Protein AF-0000000077142012 (afdb_homodimer)

Solvent-accessible surface area (backbone atoms only — not comparable to full-atom values): 14116 Å² total; per-residue (Å²): 98,33,37,30,35,27,25,33,54,51,41,54,65,30,45,83,42,42,56,54,61,33,73,70,56,29,49,37,31,45,69,68,38,39,45,74,40,50,42,52,43,55,20,19,43,42,36,53,43,74,59,57,29,38,51,89,95,38,28,30,30,83,85,67,48,76,48,39,68,33,44,51,45,2,24,51,48,47,45,51,52,34,56,45,56,66,43,51,39,31,41,21,50,65,44,31,52,43,39,2,57,66,32,19,49,62,44,73,86,78,80,48,72,38,80,37,57,7,55,26,37,48,54,35,47,76,69,69,23,46,75,40,24,58,67,54,48,52,60,57,67,76,96,98,33,37,29,34,27,24,33,53,50,41,51,65,30,45,83,42,42,55,53,62,34,73,71,56,28,48,36,30,46,70,68,40,39,44,73,43,49,42,52,43,53,20,18,42,42,37,52,42,75,59,57,28,40,50,89,95,38,28,30,29,82,86,65,49,75,49,39,68,32,44,52,44,2,24,53,50,47,47,52,51,34,56,43,56,66,42,50,39,31,41,20,50,66,43,31,53,43,41,1,58,65,32,19,49,63,43,72,86,78,80,47,72,36,82,35,57,8,55,26,37,48,54,35,45,75,68,70,23,48,73,39,24,58,69,55,50,50,59,59,67,75,95

InterPro domains:
  IPR007553 2-thiouracil desulfurase [PF04463] (3-136)

Nearest PDB structures (foldseek):
  6z94-assembly2_B  TM=9.551E-01  e=9.323E-19  uncultured bacterium
  1kh1-assembly1_A  TM=3.528E-01  e=7.989E-01  Thermus thermophilus
  3enk-assembly1_B  TM=4.236E-01  e=3.642E+00  Burkholderia pseudomallei 1710b
  1vl2-assembly1_D  TM=3.687E-01  e=4.439E+00  Thermotoga maritima
  8wxk-assembly1_A  TM=3.400E-01  e=6.594E+00  Nostoc sp. PCC 7120 = FACHB-418

pLDDT: mean 97.7, std 4.91, range [55.75, 99.0]

Structure (mmCIF, N/CA/C/O backbone):
data_AF-0000000077142012-model_v1
#
loop_
_entity.id
_entity.type
_entity.pdbx_description
1 polymer 'Uncharacterized protein'
#
loop_
_atom_site.group_PDB
_atom_site.id
_atom_site.type_symbol
_atom_site.label_atom_id
_atom_site.label_alt_id
_atom_site.label_comp_id
_atom_site.label_asym_id
_atom_site.label_entity_id
_atom_site.label_seq_id
_atom_site.pdbx_PDB_ins_code
_atom_site.Cartn_x
_atom_site.Cartn_y
_atom_site.Cartn_z
_atom_site.occupancy
_atom_site.B_iso_or_equiv
_atom_site.auth_seq_id
_atom_site.auth_comp_id
_atom_site.auth_asym_id
_atom_site.auth_atom_id
_atom_site.pdbx_PDB_model_num
ATOM 1 N N . MET A 1 1 ? 17.266 6.422 4.668 1 95.62 1 MET A N 1
ATOM 2 C CA . MET A 1 1 ? 16.031 5.996 4.016 1 95.62 1 MET A CA 1
ATOM 3 C C . MET A 1 1 ? 14.805 6.566 4.734 1 95.62 1 MET A C 1
ATOM 5 O O . MET A 1 1 ? 14.758 6.59 5.965 1 95.62 1 MET A O 1
ATOM 9 N N . TYR A 1 2 ? 13.906 7.207 4.062 1 98.56 2 TYR A N 1
ATOM 10 C CA . TYR A 1 2 ? 12.711 7.801 4.641 1 98.56 2 TYR A CA 1
ATOM 11 C C . TYR A 1 2 ? 11.492 6.906 4.418 1 98.56 2 TYR A C 1
ATOM 13 O O . TYR A 1 2 ? 11.469 6.105 3.482 1 98.56 2 TYR A O 1
ATOM 21 N N . LEU A 1 3 ? 10.609 6.957 5.332 1 98.88 3 LEU A N 1
ATOM 22 C CA . LEU A 1 3 ? 9.234 6.555 5.07 1 98.88 3 LEU A CA 1
ATOM 23 C C . LEU A 1 3 ? 8.414 7.723 4.527 1 98.88 3 LEU A C 1
ATOM 25 O O . LEU A 1 3 ? 8.477 8.828 5.062 1 98.88 3 LEU A O 1
ATOM 29 N N . VAL A 1 4 ? 7.719 7.539 3.416 1 98.94 4 VAL A N 1
ATOM 30 C CA . VAL A 1 4 ? 7.012 8.688 2.869 1 98.94 4 VAL A CA 1
ATOM 31 C C . VAL A 1 4 ? 5.574 8.305 2.533 1 98.94 4 VAL A C 1
ATOM 33 O O . VAL A 1 4 ? 5.297 7.152 2.191 1 98.94 4 VAL A O 1
ATOM 36 N N . SER A 1 5 ? 4.574 9.258 2.682 1 98.94 5 SER A N 1
ATOM 37 C CA . SER A 1 5 ? 3.238 9.055 2.135 1 98.94 5 SER A CA 1
ATOM 38 C C . SER A 1 5 ? 3.289 8.766 0.637 1 98.94 5 SER A C 1
ATOM 40 O O . SER A 1 5 ? 3.809 9.578 -0.137 1 98.94 5 SER A O 1
ATOM 42 N N . ALA A 1 6 ? 2.707 7.668 0.271 1 98.94 6 ALA A N 1
ATOM 43 C CA . ALA A 1 6 ? 2.773 7.23 -1.121 1 98.94 6 ALA A CA 1
ATOM 44 C C . ALA A 1 6 ? 2.158 8.273 -2.053 1 98.94 6 ALA A C 1
ATOM 46 O O . ALA A 1 6 ? 2.621 8.453 -3.182 1 98.94 6 ALA A O 1
ATOM 47 N N . CYS A 1 7 ? 1.126 8.977 -1.58 1 98.94 7 CYS A N 1
ATOM 48 C CA . CYS A 1 7 ? 0.462 9.969 -2.424 1 98.94 7 CYS A CA 1
ATOM 49 C C . CYS A 1 7 ? 1.418 11.094 -2.803 1 98.94 7 CYS A C 1
ATOM 51 O O . CYS A 1 7 ? 1.28 11.695 -3.867 1 98.94 7 CYS A O 1
ATOM 53 N N . LEU A 1 8 ? 2.402 11.391 -1.956 1 98.94 8 LEU A N 1
ATOM 54 C CA . LEU A 1 8 ? 3.363 12.453 -2.219 1 98.94 8 LEU A CA 1
ATOM 55 C C . LEU A 1 8 ? 4.309 12.062 -3.35 1 98.94 8 LEU A C 1
ATOM 57 O O . LEU A 1 8 ? 4.98 12.922 -3.93 1 98.94 8 LEU A O 1
ATOM 61 N N . ALA A 1 9 ? 4.422 10.766 -3.617 1 98.88 9 ALA A N 1
ATOM 62 C CA . ALA A 1 9 ? 5.258 10.281 -4.715 1 98.88 9 ALA A CA 1
ATOM 63 C C . ALA A 1 9 ? 4.422 10.031 -5.969 1 98.88 9 ALA A C 1
ATOM 65 O O . ALA A 1 9 ? 4.91 9.445 -6.938 1 98.88 9 ALA A O 1
ATOM 66 N N . GLY A 1 10 ? 3.164 10.352 -5.914 1 98.88 10 GLY A N 1
ATOM 67 C CA . GLY A 1 10 ? 2.344 10.281 -7.109 1 98.88 10 GLY A CA 1
ATOM 68 C C . GLY A 1 10 ? 1.483 9.031 -7.172 1 98.88 10 GLY A C 1
ATOM 69 O O . GLY A 1 10 ? 0.814 8.781 -8.18 1 98.88 10 GLY A O 1
ATOM 70 N N . VAL A 1 11 ? 1.478 8.141 -6.207 1 98.94 11 VAL A N 1
ATOM 71 C CA . VAL A 1 11 ? 0.593 6.984 -6.172 1 98.94 11 VAL A CA 1
ATOM 72 C C . VAL A 1 11 ? -0.845 7.438 -5.934 1 98.94 11 VAL A C 1
ATOM 74 O O . VAL A 1 11 ? -1.103 8.273 -5.062 1 98.94 11 VAL A O 1
ATOM 77 N N . ASN A 1 12 ? -1.79 6.977 -6.699 1 98.94 12 ASN A N 1
ATOM 78 C CA . ASN A 1 12 ? -3.193 7.355 -6.582 1 98.94 12 ASN A CA 1
ATOM 79 C C . ASN A 1 12 ? -3.881 6.621 -5.438 1 98.94 12 ASN A C 1
ATOM 81 O O . ASN A 1 12 ? -4.738 5.766 -5.668 1 98.94 12 ASN A O 1
ATOM 85 N N . CYS A 1 13 ? -3.557 6.973 -4.227 1 98.94 13 CYS A N 1
ATOM 86 C CA . CYS A 1 13 ? -4.09 6.301 -3.043 1 98.94 13 CYS A CA 1
ATOM 87 C C . CYS A 1 13 ? -4.812 7.293 -2.137 1 98.94 13 CYS A C 1
ATOM 89 O O . CYS A 1 13 ? -5.312 6.918 -1.074 1 98.94 13 CYS A O 1
ATOM 91 N N . LYS A 1 14 ? -4.906 8.602 -2.549 1 98.75 14 LYS A N 1
ATOM 92 C CA . LYS A 1 14 ? -5.66 9.617 -1.816 1 98.75 14 LYS A CA 1
ATOM 93 C C . LYS A 1 14 ? -7.137 9.25 -1.726 1 98.75 14 LYS A C 1
ATOM 95 O O . LYS A 1 14 ? -7.645 8.484 -2.549 1 98.75 14 LYS A O 1
ATOM 100 N N . TYR A 1 15 ? -7.781 9.742 -0.748 1 98.88 15 TYR A N 1
ATOM 101 C CA . TYR A 1 15 ? -9.172 9.352 -0.515 1 98.88 15 TYR A CA 1
ATOM 102 C C . TYR A 1 15 ? -10.023 9.609 -1.75 1 98.88 15 TYR A C 1
ATOM 104 O O . TYR A 1 15 ? -10.992 8.891 -2.008 1 98.88 15 TYR A O 1
ATOM 112 N N . ASP A 1 16 ? -9.703 10.609 -2.551 1 98.75 16 ASP A N 1
ATOM 113 C CA . ASP A 1 16 ? -10.523 10.953 -3.709 1 98.75 16 ASP A CA 1
ATOM 114 C C . ASP A 1 16 ? -10.039 10.227 -4.961 1 98.75 16 ASP A C 1
ATOM 116 O O . ASP A 1 16 ? -10.516 10.5 -6.066 1 98.75 16 ASP A O 1
ATOM 120 N N . GLY A 1 17 ? -9.117 9.359 -4.828 1 98.81 17 GLY A N 1
ATOM 121 C CA . GLY A 1 17 ? -8.641 8.547 -5.941 1 98.81 17 GLY A CA 1
ATOM 122 C C . GLY A 1 17 ? -7.469 9.172 -6.676 1 98.81 17 GLY A C 1
ATOM 123 O O . GLY A 1 17 ? -6.863 8.531 -7.539 1 98.81 17 GLY A O 1
ATOM 124 N N . GLY A 1 18 ? -7.16 10.43 -6.32 1 98.75 18 GLY A N 1
ATOM 125 C CA . GLY A 1 18 ? -5.996 11.094 -6.879 1 98.75 18 GLY A CA 1
ATOM 126 C C . GLY A 1 18 ? -4.758 10.953 -6.016 1 98.75 18 GLY A C 1
ATOM 127 O O . GLY A 1 18 ? -4.555 9.922 -5.371 1 98.75 18 GLY A O 1
ATOM 128 N N . ASN A 1 19 ? -3.793 11.93 -6.164 1 98.88 19 ASN A N 1
ATOM 129 C CA . ASN A 1 19 ? -2.561 11.953 -5.387 1 98.88 19 ASN A CA 1
ATOM 130 C C . ASN A 1 19 ? -2.107 13.375 -5.094 1 98.88 19 ASN A C 1
ATOM 132 O O . ASN A 1 19 ? -2.83 14.336 -5.379 1 98.88 19 ASN A O 1
ATOM 136 N N . ASN A 1 20 ? -1.004 13.539 -4.359 1 98.75 20 ASN A N 1
ATOM 137 C CA . ASN A 1 20 ? -0.405 14.82 -3.994 1 98.75 20 ASN A CA 1
ATOM 138 C C . ASN A 1 20 ? 1.055 14.898 -4.43 1 98.75 20 ASN A C 1
ATOM 140 O O . ASN A 1 20 ? 1.912 15.344 -3.666 1 98.75 20 ASN A O 1
ATOM 144 N N . GLU A 1 21 ? 1.288 14.539 -5.609 1 98.69 21 GLU A N 1
ATOM 145 C CA . GLU A 1 21 ? 2.66 14.383 -6.086 1 98.69 21 GLU A CA 1
ATOM 146 C C . GLU A 1 21 ? 3.492 15.625 -5.781 1 98.69 21 GLU A C 1
ATOM 148 O O . GLU A 1 21 ? 3.064 16.75 -6.059 1 98.69 21 GLU A O 1
ATOM 153 N N . ASN A 1 22 ? 4.516 15.406 -5.117 1 98.06 22 ASN A N 1
ATOM 154 C CA . ASN A 1 22 ? 5.598 16.344 -4.824 1 98.06 22 ASN A CA 1
ATOM 155 C C . ASN A 1 22 ? 6.898 15.922 -5.5 1 98.06 22 ASN A C 1
ATOM 157 O O . ASN A 1 22 ? 7.438 14.852 -5.215 1 98.06 22 ASN A O 1
ATOM 161 N N . LYS A 1 23 ? 7.473 16.766 -6.375 1 96.94 23 LYS A N 1
ATOM 162 C CA . LYS A 1 23 ? 8.594 16.406 -7.234 1 96.94 23 LYS A CA 1
ATOM 163 C C . LYS A 1 23 ? 9.812 16 -6.402 1 96.94 23 LYS A C 1
ATOM 165 O O . LYS A 1 23 ? 10.523 15.055 -6.75 1 96.94 23 LYS A O 1
ATOM 170 N N . GLU A 1 24 ? 10.102 16.719 -5.387 1 97.25 24 GLU A N 1
ATOM 171 C CA . GLU A 1 24 ? 11.266 16.438 -4.555 1 97.25 24 GLU A CA 1
ATOM 172 C C . GLU A 1 24 ? 11.125 15.102 -3.836 1 97.25 24 GLU A C 1
ATOM 174 O O . GLU A 1 24 ? 12.094 14.344 -3.73 1 97.25 24 GLU A O 1
ATOM 179 N N . ILE A 1 25 ? 9.977 14.82 -3.346 1 98.19 25 ILE A N 1
ATOM 180 C CA . ILE A 1 25 ? 9.742 13.57 -2.633 1 98.19 25 ILE A CA 1
ATOM 181 C C . ILE A 1 25 ? 9.773 12.398 -3.617 1 98.19 25 ILE A C 1
ATOM 183 O O . ILE A 1 25 ? 10.344 11.344 -3.32 1 98.19 25 ILE A O 1
ATOM 187 N N . LYS A 1 26 ? 9.109 12.594 -4.773 1 98.38 26 LYS A N 1
ATOM 188 C CA . LYS A 1 26 ? 9.18 11.57 -5.809 1 98.38 26 LYS A CA 1
ATOM 189 C C . LYS A 1 26 ? 10.625 11.25 -6.176 1 98.38 26 LYS A C 1
ATOM 191 O O . LYS A 1 26 ? 10.977 10.086 -6.359 1 98.38 26 LYS A O 1
ATOM 196 N N . LYS A 1 27 ? 11.477 12.266 -6.289 1 97.81 27 LYS A N 1
ATOM 197 C CA . LYS A 1 27 ? 12.883 12.078 -6.613 1 97.81 27 LYS A CA 1
ATOM 198 C C . LYS A 1 27 ? 13.578 11.227 -5.555 1 97.81 27 LYS A C 1
ATOM 200 O O . LYS A 1 27 ? 14.422 10.391 -5.883 1 97.81 27 LYS A O 1
ATOM 205 N N . LEU A 1 28 ? 13.273 11.43 -4.242 1 97.94 28 LEU A N 1
ATOM 206 C CA . LEU A 1 28 ? 13.82 10.609 -3.168 1 97.94 28 LEU A CA 1
ATOM 207 C C . LEU A 1 28 ? 13.508 9.133 -3.402 1 97.94 28 LEU A C 1
ATOM 209 O O . LEU A 1 28 ? 14.367 8.273 -3.201 1 97.94 28 LEU A O 1
ATOM 213 N N . VAL A 1 29 ? 12.281 8.836 -3.834 1 98.44 29 VAL A N 1
ATOM 214 C CA . VAL A 1 29 ? 11.844 7.473 -4.105 1 98.44 29 VAL A CA 1
ATOM 215 C C . VAL A 1 29 ? 12.625 6.906 -5.285 1 98.44 29 VAL A C 1
ATOM 217 O O . VAL A 1 29 ? 13.156 5.797 -5.211 1 98.44 29 VAL A O 1
ATOM 220 N N . GLU A 1 30 ? 12.75 7.684 -6.309 1 98.31 30 GLU A N 1
ATOM 221 C CA . GLU A 1 30 ? 13.438 7.258 -7.527 1 98.31 30 GLU A CA 1
ATOM 222 C C . GLU A 1 30 ? 14.914 6.973 -7.262 1 98.31 30 GLU A C 1
ATOM 224 O O . GLU A 1 30 ? 15.523 6.16 -7.953 1 98.31 30 GLU A O 1
ATOM 229 N N . GLU A 1 31 ? 15.414 7.613 -6.281 1 98.06 31 GLU A N 1
ATOM 230 C CA . GLU A 1 31 ? 16.812 7.441 -5.91 1 98.06 31 GLU A CA 1
ATOM 231 C C . GLU A 1 31 ? 16.984 6.309 -4.902 1 98.06 31 GLU A C 1
ATOM 233 O O . GLU A 1 31 ? 18.094 6.043 -4.441 1 98.06 31 GLU A O 1
ATOM 238 N N . GLY A 1 32 ? 15.938 5.641 -4.574 1 97.31 32 GLY A N 1
ATOM 239 C CA . GLY A 1 32 ? 16.016 4.52 -3.648 1 97.31 32 GLY A CA 1
ATOM 240 C C . GLY A 1 32 ? 16.188 4.953 -2.205 1 97.31 32 GLY A C 1
ATOM 241 O O . GLY A 1 32 ? 16.656 4.176 -1.372 1 97.31 32 GLY A O 1
ATOM 242 N N . LYS A 1 33 ? 15.773 6.18 -1.897 1 97.94 33 LYS A N 1
ATOM 243 C CA . LYS A 1 33 ? 16.031 6.742 -0.576 1 97.94 33 LYS A CA 1
ATOM 244 C C . LYS A 1 33 ? 14.75 6.844 0.243 1 97.94 33 LYS A C 1
ATOM 246 O O . LYS A 1 33 ? 14.75 7.426 1.331 1 97.94 33 LYS A O 1
ATOM 251 N N . ALA A 1 34 ? 13.648 6.312 -0.217 1 98.62 34 ALA A N 1
ATOM 252 C CA . ALA A 1 34 ? 12.383 6.387 0.516 1 98.62 34 ALA A CA 1
ATOM 253 C C . ALA A 1 34 ? 11.523 5.156 0.249 1 98.62 34 ALA A C 1
ATOM 255 O O . ALA A 1 34 ? 11.562 4.586 -0.844 1 98.62 34 ALA A O 1
ATOM 256 N N . ILE A 1 35 ? 10.766 4.762 1.231 1 98.88 35 ILE A N 1
ATOM 257 C CA . ILE A 1 35 ? 9.797 3.674 1.18 1 98.88 35 ILE A CA 1
ATOM 258 C C . ILE A 1 35 ? 8.383 4.242 1.223 1 98.88 35 ILE A C 1
ATOM 260 O O . ILE A 1 35 ? 8.078 5.109 2.043 1 98.88 35 ILE A O 1
ATOM 264 N N . LEU A 1 36 ? 7.539 3.711 0.319 1 98.94 36 LEU A N 1
ATOM 265 C CA . LEU A 1 36 ? 6.18 4.211 0.159 1 98.94 36 LEU A CA 1
ATOM 266 C C . LEU A 1 36 ? 5.227 3.516 1.125 1 98.94 36 LEU A C 1
ATOM 268 O O . LEU A 1 36 ? 5.297 2.297 1.305 1 98.94 36 LEU A O 1
ATOM 272 N N . VAL A 1 37 ? 4.328 4.309 1.74 1 99 37 VAL A N 1
ATOM 273 C CA . VAL A 1 37 ? 3.225 3.729 2.498 1 99 37 VAL A CA 1
ATOM 274 C C . VAL A 1 37 ? 1.975 4.59 2.332 1 99 37 VAL A C 1
ATOM 276 O O . VAL A 1 37 ? 2.07 5.809 2.164 1 99 37 VAL A O 1
ATOM 279 N N . CYS A 1 38 ? 0.863 4.004 2.322 1 98.94 38 CYS A N 1
ATOM 280 C CA . CYS A 1 38 ? -0.438 4.621 2.557 1 98.94 38 CYS A CA 1
ATOM 281 C C . CYS A 1 38 ? -1.149 3.963 3.734 1 98.94 38 CYS A C 1
ATOM 283 O O . CYS A 1 38 ? -1.749 2.896 3.584 1 98.94 38 CYS A O 1
ATOM 285 N N . PRO A 1 39 ? -1.098 4.59 4.922 1 99 39 PRO A N 1
ATOM 286 C CA . PRO A 1 39 ? -1.672 3.973 6.121 1 99 39 PRO A CA 1
ATOM 287 C C . PRO A 1 39 ? -3.141 3.598 5.945 1 99 39 PRO A C 1
ATOM 289 O O . PRO A 1 39 ? -3.584 2.564 6.453 1 99 39 PRO A O 1
ATOM 292 N N . GLU A 1 40 ? -3.93 4.402 5.211 1 98.94 40 GLU A N 1
ATOM 293 C CA . GLU A 1 40 ? -5.355 4.117 5.07 1 98.94 40 GLU A CA 1
ATOM 294 C C . GLU A 1 40 ? -5.586 2.859 4.238 1 98.94 40 GLU A C 1
ATOM 296 O O . GLU A 1 40 ? -6.469 2.059 4.547 1 98.94 40 GLU A O 1
ATOM 301 N N . GLN A 1 41 ? -4.789 2.711 3.139 1 98.94 41 GLN A N 1
ATOM 302 C CA . GLN A 1 41 ? -4.879 1.456 2.4 1 98.94 41 GLN A CA 1
ATOM 303 C C . GLN A 1 41 ? -4.375 0.287 3.242 1 98.94 41 GLN A C 1
ATOM 305 O O . GLN A 1 41 ? -4.996 -0.78 3.266 1 98.94 41 GLN A O 1
ATOM 310 N N . LEU A 1 42 ? -3.248 0.5 3.953 1 98.94 42 LEU A N 1
ATOM 311 C CA . LEU A 1 42 ? -2.688 -0.539 4.812 1 98.94 42 LEU A CA 1
ATOM 312 C C . LEU A 1 42 ? -3.682 -0.943 5.895 1 98.94 42 LEU A C 1
ATOM 314 O O . LEU A 1 42 ? -3.699 -2.098 6.328 1 98.94 42 LEU A O 1
ATOM 318 N N . GLY A 1 43 ? -4.508 -0.052 6.262 1 98.94 43 GLY A N 1
ATOM 319 C CA . GLY A 1 43 ? -5.539 -0.314 7.254 1 98.94 43 GLY A CA 1
ATOM 320 C C . GLY A 1 43 ? -6.754 -1.017 6.68 1 98.94 43 GLY A C 1
ATOM 321 O O . GLY A 1 43 ? -7.645 -1.438 7.422 1 98.94 43 GLY A O 1
ATOM 322 N N . GLY A 1 44 ? -6.812 -1.045 5.395 1 98.94 44 GLY A N 1
ATOM 323 C CA . GLY A 1 44 ? -7.863 -1.823 4.762 1 98.94 44 GLY A CA 1
ATOM 324 C C . GLY A 1 44 ? -8.961 -0.965 4.16 1 98.94 44 GLY A C 1
ATOM 325 O O . GLY A 1 44 ? -9.984 -1.482 3.719 1 98.94 44 GLY A O 1
ATOM 326 N N . LEU A 1 45 ? -8.836 0.351 4.152 1 98.94 45 LEU A N 1
ATOM 327 C CA . LEU A 1 45 ? -9.852 1.219 3.564 1 98.94 45 LEU A CA 1
ATOM 328 C C . LEU A 1 45 ? -9.734 1.235 2.043 1 98.94 45 LEU A C 1
ATOM 330 O O . LEU A 1 45 ? -8.633 1.124 1.498 1 98.94 45 LEU A O 1
ATOM 334 N N . PRO A 1 46 ? -10.836 1.447 1.363 1 98.88 46 PRO A N 1
ATOM 335 C CA . PRO A 1 46 ? -10.805 1.476 -0.1 1 98.88 46 PRO A CA 1
ATOM 336 C C . PRO A 1 46 ? -10.336 2.818 -0.655 1 98.88 46 PRO A C 1
ATOM 338 O O . PRO A 1 46 ? -10.203 3.789 0.096 1 98.88 46 PRO A O 1
ATOM 341 N N . THR A 1 47 ? -9.977 2.826 -1.899 1 98.94 47 THR A N 1
ATOM 342 C CA . THR A 1 47 ? -9.719 4.027 -2.688 1 98.94 47 THR A CA 1
ATOM 343 C C . THR A 1 47 ? -10.555 4.031 -3.961 1 98.94 47 THR A C 1
ATOM 345 O O . THR A 1 47 ? -10.453 3.119 -4.785 1 98.94 47 THR A O 1
ATOM 348 N N . PRO A 1 48 ? -11.414 5.043 -4.266 1 98.88 48 PRO A N 1
ATOM 349 C CA . PRO A 1 48 ? -11.648 6.18 -3.367 1 98.88 48 PRO A CA 1
ATOM 350 C C . PRO A 1 48 ? -12.43 5.793 -2.117 1 98.88 48 PRO A C 1
ATOM 352 O O . PRO A 1 48 ? -12.875 4.648 -1.989 1 98.88 48 PRO A O 1
ATOM 355 N N . ARG A 1 49 ? -12.469 6.625 -1.203 1 98.94 49 ARG A N 1
ATOM 356 C CA . ARG A 1 49 ? -13.242 6.516 0.031 1 98.94 49 ARG A CA 1
ATOM 357 C C . ARG A 1 49 ? -13.727 7.887 0.497 1 98.94 49 ARG A C 1
ATOM 359 O O . ARG A 1 49 ? -13.234 8.914 0.022 1 98.94 49 ARG A O 1
ATOM 366 N N . LEU A 1 50 ? -14.625 7.887 1.457 1 98.81 50 LEU A N 1
ATOM 367 C CA . LEU A 1 50 ? -15.102 9.133 2.053 1 98.81 50 LEU A CA 1
ATOM 368 C C . LEU A 1 50 ? -14.008 9.789 2.881 1 98.81 50 LEU A C 1
ATOM 370 O O . LEU A 1 50 ? -13.227 9.102 3.551 1 98.81 50 LEU A O 1
ATOM 374 N N . PRO A 1 51 ? -13.953 11.102 2.826 1 98.88 51 PRO A N 1
ATOM 375 C CA . PRO A 1 51 ? -12.992 11.781 3.699 1 98.88 51 PRO A CA 1
ATOM 376 C C . PRO A 1 51 ? -13.281 11.555 5.184 1 98.88 51 PRO A C 1
ATOM 378 O O . PRO A 1 51 ? -14.438 11.445 5.582 1 98.88 51 PRO A O 1
ATOM 381 N N . SER A 1 52 ? -12.289 11.492 6.004 1 98.94 52 SER A N 1
ATOM 382 C CA . SER A 1 52 ? -12.398 11.258 7.438 1 98.94 52 SER A CA 1
ATOM 383 C C . SER A 1 52 ? -11.656 12.32 8.234 1 98.94 52 SER A C 1
ATOM 385 O O . SER A 1 52 ? -10.68 12.898 7.75 1 98.94 52 SER A O 1
ATOM 387 N N . GLU A 1 53 ? -12.102 12.594 9.398 1 98.94 53 GLU A N 1
ATOM 388 C CA . GLU A 1 53 ? -11.43 13.492 10.336 1 98.94 53 GLU A CA 1
ATOM 389 C C . GLU A 1 53 ? -11.414 12.898 11.742 1 98.94 53 GLU A C 1
ATOM 391 O O . GLU A 1 53 ? -12.266 12.07 12.086 1 98.94 53 GLU A O 1
ATOM 396 N N . ILE A 1 54 ? -10.453 13.281 12.531 1 98.88 54 ILE A N 1
ATOM 397 C CA . ILE A 1 54 ? -10.297 12.836 13.906 1 98.88 54 ILE A CA 1
ATOM 398 C C . ILE A 1 54 ? -11.195 13.664 14.82 1 98.88 54 ILE A C 1
ATOM 400 O O . ILE A 1 54 ? -11.258 14.891 14.711 1 98.88 54 ILE A O 1
ATOM 404 N N . LYS A 1 55 ? -11.93 13.055 15.672 1 97.19 55 LYS A N 1
ATOM 405 C CA . LYS A 1 55 ? -12.688 13.617 16.781 1 97.19 55 LYS A CA 1
ATOM 406 C C . LYS A 1 55 ? -12.281 12.984 18.109 1 97.19 55 LYS A C 1
ATOM 408 O O . LYS A 1 55 ? -12.742 11.891 18.438 1 97.19 55 LYS A O 1
ATOM 413 N N . GLY A 1 56 ? -11.516 13.719 18.859 1 92.81 56 GLY A N 1
ATOM 414 C CA . GLY A 1 56 ? -10.938 13.078 20.031 1 92.81 56 GLY A CA 1
ATOM 415 C C . GLY A 1 56 ? -9.984 11.953 19.688 1 92.81 56 GLY A C 1
ATOM 416 O O . GLY A 1 56 ? -9 12.164 18.969 1 92.81 56 GLY A O 1
ATOM 417 N N . ASP A 1 57 ? -10.336 10.727 20.141 1 93.38 57 ASP A N 1
ATOM 418 C CA . ASP A 1 57 ? -9.477 9.578 19.875 1 93.38 57 ASP A CA 1
ATOM 419 C C . ASP A 1 57 ? -10.078 8.68 18.797 1 93.38 57 ASP A C 1
ATOM 421 O O . ASP A 1 57 ? -9.57 7.586 18.547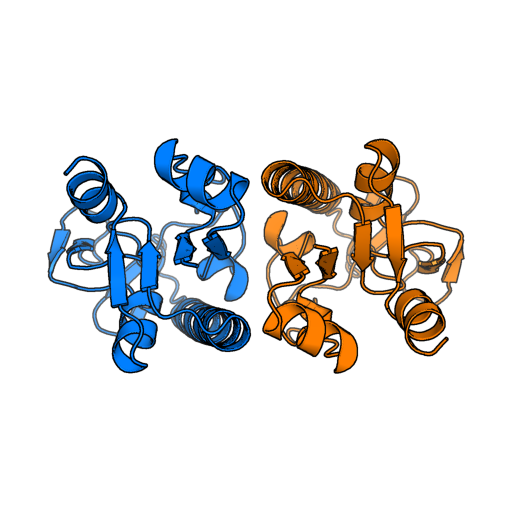 1 93.38 57 ASP A O 1
ATOM 425 N N . LYS A 1 58 ? -11.117 9.219 18.25 1 98.62 58 LYS A N 1
ATOM 426 C CA . LYS A 1 58 ? -11.828 8.438 17.234 1 98.62 58 LYS A CA 1
ATOM 427 C C . LYS A 1 58 ? -11.75 9.109 15.875 1 98.62 58 LYS A C 1
ATOM 429 O O . LYS A 1 58 ? -11.344 10.266 15.766 1 98.62 58 LYS A O 1
ATOM 434 N N . VAL A 1 59 ? -12.062 8.359 14.891 1 98.94 59 VAL A N 1
ATOM 435 C CA . VAL A 1 59 ? -12.086 8.852 13.523 1 98.94 59 VAL A CA 1
ATOM 436 C C . VAL A 1 59 ? -13.453 8.57 12.891 1 98.94 59 VAL A C 1
ATOM 438 O O . VAL A 1 59 ? -13.984 7.465 13.016 1 98.94 59 VAL A O 1
ATOM 441 N N . PHE A 1 60 ? -14 9.562 12.258 1 98.94 60 PHE A N 1
ATOM 442 C CA . PHE A 1 60 ? -15.281 9.438 11.578 1 98.94 60 PHE A CA 1
ATOM 443 C C . PHE A 1 60 ? -15.188 9.938 10.141 1 98.94 60 PHE A C 1
ATOM 445 O O . PHE A 1 60 ? -14.484 10.906 9.859 1 98.94 60 PHE A O 1
ATOM 452 N N . ASN A 1 61 ? -15.891 9.242 9.227 1 98.88 61 ASN A N 1
ATOM 453 C CA . ASN A 1 61 ? -16 9.805 7.883 1 98.88 61 ASN A CA 1
ATOM 454 C C . ASN A 1 61 ? -17.094 10.875 7.809 1 98.88 61 ASN A C 1
ATOM 456 O O . ASN A 1 61 ? -17.781 11.133 8.797 1 98.88 61 ASN A O 1
ATOM 460 N N . ILE A 1 62 ? -17.219 11.5 6.688 1 98.69 62 ILE A N 1
ATOM 461 C CA . ILE A 1 62 ? -18.062 12.68 6.547 1 98.69 62 ILE A CA 1
ATOM 462 C C . ILE A 1 62 ? -19.531 12.289 6.684 1 98.69 62 ILE A C 1
ATOM 464 O O . ILE A 1 62 ? -20.391 13.148 6.898 1 98.69 62 ILE A O 1
ATOM 468 N N . GLU A 1 63 ? -19.812 11.023 6.57 1 98.69 63 GLU A N 1
ATOM 469 C CA . GLU A 1 63 ? -21.188 10.555 6.711 1 98.69 63 GLU A CA 1
ATOM 470 C C . GLU A 1 63 ? -21.469 10.086 8.141 1 98.69 63 GLU A C 1
ATOM 472 O O . GLU A 1 63 ? -22.516 9.508 8.414 1 98.69 63 GLU A O 1
ATOM 477 N N . GLY A 1 64 ? -20.5 10.172 8.961 1 98.38 64 GLY A N 1
ATOM 478 C CA . GLY A 1 64 ? -20.734 9.891 10.367 1 98.38 64 GLY A CA 1
ATOM 479 C C . GLY A 1 64 ? -20.375 8.469 10.758 1 98.38 64 GLY A C 1
ATOM 480 O O . GLY A 1 64 ? -20.609 8.055 11.898 1 98.38 64 GLY A O 1
ATOM 481 N N . GLU A 1 65 ? -19.859 7.664 9.859 1 98.5 65 GLU A N 1
ATOM 482 C CA . GLU A 1 65 ? -19.438 6.305 10.164 1 98.5 65 GLU A CA 1
ATOM 483 C C . GLU A 1 65 ? -18.094 6.301 10.891 1 98.5 65 GLU A C 1
ATOM 485 O O . GLU A 1 65 ? -17.156 6.984 10.484 1 98.5 65 GLU A O 1
ATOM 490 N N . GLU A 1 66 ? -18.047 5.586 12 1 98.81 66 GLU A N 1
ATOM 491 C CA . GLU A 1 66 ? -16.781 5.441 12.711 1 98.81 66 GLU A CA 1
ATOM 492 C C . GLU A 1 66 ? -15.844 4.504 11.969 1 98.81 66 GLU A C 1
ATOM 494 O O . GLU A 1 66 ? -16.203 3.369 11.648 1 98.81 66 GLU A O 1
ATOM 499 N N . VAL A 1 67 ? -14.633 4.984 11.711 1 98.88 67 VAL A N 1
ATOM 500 C CA . VAL A 1 67 ? -13.664 4.199 10.953 1 98.88 67 VAL A CA 1
ATOM 501 C C . VAL A 1 67 ? -12.352 4.117 11.727 1 98.88 67 VAL A C 1
ATOM 503 O O . VAL A 1 67 ? -11.289 3.904 11.141 1 98.88 67 VAL A O 1
ATOM 506 N N . THR A 1 68 ? -12.375 4.242 13.031 1 98.94 68 THR A N 1
ATOM 507 C CA . THR A 1 68 ? -11.219 4.32 13.922 1 98.94 68 THR A CA 1
ATOM 508 C C . THR A 1 68 ? -10.328 3.094 13.766 1 98.94 68 THR A C 1
ATOM 510 O O . THR A 1 68 ? -9.102 3.219 13.688 1 98.94 68 THR A O 1
ATOM 513 N N . GLU A 1 69 ? -10.938 1.957 13.734 1 98.81 69 GLU A N 1
ATOM 514 C CA . GLU A 1 69 ? -10.172 0.713 13.734 1 98.81 69 GLU A CA 1
ATOM 515 C C . GLU A 1 69 ? -9.258 0.629 12.508 1 98.81 69 GLU A C 1
ATOM 517 O O . GLU A 1 69 ? -8.133 0.136 12.602 1 98.81 69 GLU A O 1
ATOM 522 N N . TYR A 1 70 ? -9.695 1.11 11.383 1 98.88 70 TYR A N 1
ATOM 523 C CA . TYR A 1 70 ? -8.906 1.064 10.156 1 98.88 70 TYR A CA 1
ATOM 524 C C . TYR A 1 70 ? -7.672 1.949 10.266 1 98.88 70 TYR A C 1
ATOM 526 O O . TYR A 1 70 ? -6.602 1.593 9.773 1 98.88 70 TYR A O 1
ATOM 534 N N . PHE A 1 71 ? -7.789 3.092 10.938 1 98.94 71 PHE A N 1
ATOM 535 C CA . PHE A 1 71 ? -6.684 4.031 11.086 1 98.94 71 PHE A CA 1
ATOM 536 C C . PHE A 1 71 ? -5.617 3.471 12.016 1 98.94 71 PHE A C 1
ATOM 538 O O . PHE A 1 71 ? -4.422 3.609 11.758 1 98.94 71 PHE A O 1
ATOM 545 N N . TYR A 1 72 ? -6.062 2.824 13.031 1 98.88 72 TYR A N 1
ATOM 546 C CA . TYR A 1 72 ? -5.09 2.215 13.93 1 98.88 72 TYR A CA 1
ATOM 547 C C . TYR A 1 72 ? -4.434 1.004 13.281 1 98.88 72 TYR A C 1
ATOM 549 O O . TYR A 1 72 ? -3.215 0.824 13.375 1 98.88 72 TYR A O 1
ATOM 557 N N . ARG A 1 73 ? -5.207 0.16 12.625 1 98.94 73 ARG A N 1
ATOM 558 C CA . ARG A 1 73 ? -4.625 -0.961 11.898 1 98.94 73 ARG A CA 1
ATOM 559 C C . ARG A 1 73 ? -3.58 -0.48 10.898 1 98.94 73 ARG A C 1
ATOM 561 O O . ARG A 1 73 ? -2.492 -1.055 10.805 1 98.94 73 ARG A O 1
ATOM 568 N N . GLY A 1 74 ? -3.973 0.557 10.156 1 98.94 74 GLY A N 1
ATOM 569 C CA . GLY A 1 74 ? -3.049 1.147 9.195 1 98.94 74 GLY A CA 1
ATOM 570 C C . GLY A 1 74 ? -1.779 1.672 9.844 1 98.94 74 GLY A C 1
ATOM 571 O O . GLY A 1 74 ? -0.687 1.514 9.297 1 98.94 74 GLY A O 1
ATOM 572 N N . ALA A 1 75 ? -1.915 2.297 10.992 1 98.94 75 ALA A N 1
ATOM 573 C CA . ALA A 1 75 ? -0.778 2.842 11.727 1 98.94 75 ALA A CA 1
ATOM 574 C C . ALA A 1 75 ? 0.179 1.734 12.156 1 98.94 75 ALA A C 1
ATOM 576 O O . ALA A 1 75 ? 1.396 1.863 12 1 98.94 75 ALA A O 1
ATOM 577 N N . TYR A 1 76 ? -0.333 0.642 12.625 1 98.94 76 TYR A N 1
ATOM 578 C CA . TYR A 1 76 ? 0.511 -0.44 13.117 1 98.94 76 TYR A CA 1
ATOM 579 C C . TYR A 1 76 ? 1.17 -1.187 11.969 1 98.94 76 TYR A C 1
ATOM 581 O O . TYR A 1 76 ? 2.309 -1.646 12.086 1 98.94 76 TYR A O 1
ATOM 589 N N . GLU A 1 77 ? 0.46 -1.342 10.859 1 98.94 77 GLU A N 1
ATOM 590 C CA . GLU A 1 77 ? 1.11 -1.911 9.688 1 98.94 77 GLU A CA 1
ATOM 591 C C . GLU A 1 77 ? 2.229 -1.005 9.18 1 98.94 77 GLU A C 1
ATOM 593 O O . GLU A 1 77 ? 3.27 -1.486 8.727 1 98.94 77 GLU A O 1
ATOM 598 N N . THR A 1 78 ? 1.951 0.32 9.188 1 99 78 THR A N 1
ATOM 599 C CA . THR A 1 78 ? 2.98 1.281 8.805 1 99 78 THR A CA 1
ATOM 600 C C . THR A 1 78 ? 4.195 1.163 9.719 1 99 78 THR A C 1
ATOM 602 O O . THR A 1 78 ? 5.336 1.159 9.25 1 99 78 THR A O 1
ATOM 605 N N . LEU A 1 79 ? 3.971 1.076 11.016 1 98.94 79 LEU A N 1
ATOM 606 C CA . LEU A 1 79 ? 5.051 0.896 11.977 1 98.94 79 LEU A CA 1
ATOM 607 C C . LEU A 1 79 ? 5.828 -0.382 11.688 1 98.94 79 LEU A C 1
ATOM 609 O O . LEU A 1 79 ? 7.062 -0.384 11.719 1 98.94 79 LEU A O 1
ATOM 613 N N . LYS A 1 80 ? 5.102 -1.463 11.445 1 98.94 80 LYS A N 1
ATOM 614 C CA . LYS A 1 80 ? 5.723 -2.736 11.086 1 98.94 80 LYS A CA 1
ATOM 615 C C . LYS A 1 80 ? 6.672 -2.572 9.906 1 98.94 80 LYS A C 1
ATOM 617 O O . LYS A 1 80 ? 7.809 -3.051 9.945 1 98.94 80 LYS A O 1
ATOM 622 N N . ILE A 1 81 ? 6.227 -1.875 8.875 1 98.94 81 ILE A N 1
ATOM 623 C CA . ILE A 1 81 ? 7.023 -1.646 7.672 1 98.94 81 ILE A CA 1
ATOM 624 C C . ILE A 1 81 ? 8.242 -0.79 8.016 1 98.94 81 ILE A C 1
ATOM 626 O O . ILE A 1 81 ? 9.359 -1.099 7.598 1 98.94 81 ILE A O 1
ATOM 630 N N . ALA A 1 82 ? 8.055 0.269 8.758 1 98.94 82 ALA A N 1
ATOM 631 C CA . ALA A 1 82 ? 9.164 1.129 9.172 1 98.94 82 ALA A CA 1
ATOM 632 C C . ALA A 1 82 ? 10.234 0.331 9.914 1 98.94 82 ALA A C 1
ATOM 634 O O . ALA A 1 82 ? 11.43 0.508 9.672 1 98.94 82 ALA A O 1
ATOM 635 N N . LYS A 1 83 ? 9.789 -0.511 10.766 1 98.81 83 LYS A N 1
ATOM 636 C CA . LYS A 1 83 ? 10.719 -1.321 11.547 1 98.81 83 LYS A CA 1
ATOM 637 C C . LYS A 1 83 ? 11.477 -2.299 10.656 1 98.81 83 LYS A C 1
ATOM 639 O O . LYS A 1 83 ? 12.688 -2.494 10.82 1 98.81 83 LYS A O 1
ATOM 644 N N . MET A 1 84 ? 10.789 -2.961 9.719 1 98.75 84 MET A N 1
ATOM 645 C CA . MET A 1 84 ? 11.43 -3.889 8.789 1 98.75 84 MET A CA 1
ATOM 646 C C . MET A 1 84 ? 12.594 -3.217 8.062 1 98.75 84 MET A C 1
ATOM 648 O O . MET A 1 84 ? 13.656 -3.814 7.898 1 98.75 84 MET A O 1
ATOM 652 N N . TYR A 1 85 ? 12.359 -1.938 7.688 1 98.62 85 TYR A N 1
ATOM 653 C CA . TYR A 1 85 ? 13.367 -1.212 6.918 1 98.62 85 TYR A CA 1
ATOM 654 C C . TYR A 1 85 ? 14.312 -0.444 7.832 1 98.62 85 TYR A C 1
ATOM 656 O O . TYR A 1 85 ? 15.219 0.244 7.359 1 98.62 85 TYR A O 1
ATOM 664 N N . LYS A 1 86 ? 14.102 -0.48 9.141 1 98.44 86 LYS A N 1
ATOM 665 C CA . LYS A 1 86 ? 14.906 0.219 10.141 1 98.44 86 LYS A CA 1
ATOM 666 C C . LYS A 1 86 ? 14.875 1.728 9.914 1 98.44 86 LYS A C 1
ATOM 668 O O . LYS A 1 86 ? 15.906 2.396 10.008 1 98.44 86 LYS A O 1
ATOM 673 N N . ILE A 1 87 ? 13.758 2.213 9.586 1 98.75 87 ILE A N 1
ATOM 674 C CA . ILE A 1 87 ? 13.57 3.627 9.273 1 98.75 87 ILE A CA 1
ATOM 675 C C . ILE A 1 87 ? 13.359 4.418 10.555 1 98.75 87 ILE A C 1
ATOM 677 O O . ILE A 1 87 ? 12.617 3.98 11.445 1 98.75 87 ILE A O 1
ATOM 681 N N . LYS A 1 88 ? 13.961 5.652 10.547 1 98.69 88 LYS A N 1
ATOM 682 C CA . LYS A 1 88 ? 13.867 6.473 11.75 1 98.69 88 LYS A CA 1
ATOM 683 C C . LYS A 1 88 ? 13.195 7.809 11.453 1 98.69 88 LYS A C 1
ATOM 685 O O . LYS A 1 88 ? 12.883 8.57 12.375 1 98.69 88 LYS A O 1
ATOM 690 N N . GLU A 1 89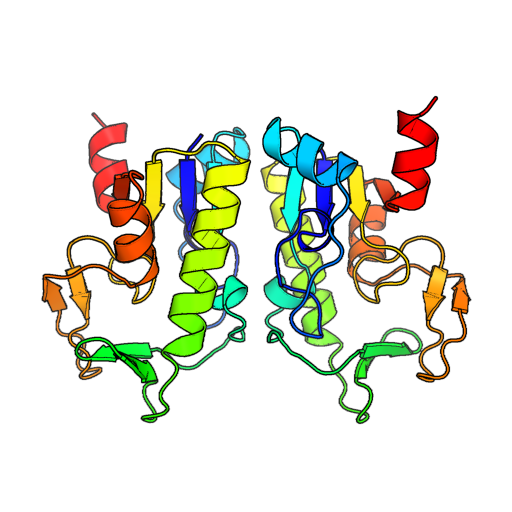 ? 12.93 8.109 10.18 1 98.75 89 GLU A N 1
ATOM 691 C CA . GLU A 1 89 ? 12.344 9.391 9.789 1 98.75 89 GLU A CA 1
ATOM 692 C C . GLU A 1 89 ? 11.273 9.188 8.711 1 98.75 89 GLU A C 1
ATOM 694 O O . GLU A 1 89 ? 11.461 8.391 7.789 1 98.75 89 GLU A O 1
ATOM 699 N N . ALA A 1 90 ? 10.211 9.961 8.875 1 98.94 90 ALA A N 1
ATOM 700 C CA . ALA A 1 90 ? 9.141 9.914 7.887 1 98.94 90 ALA A CA 1
ATOM 701 C C . ALA A 1 90 ? 8.828 11.312 7.359 1 98.94 90 ALA A C 1
ATOM 703 O O . ALA A 1 90 ? 8.938 12.305 8.094 1 98.94 90 ALA A O 1
ATOM 704 N N . ILE A 1 91 ? 8.469 11.391 6.074 1 98.94 91 ILE A N 1
ATOM 705 C CA . ILE A 1 91 ? 7.918 12.57 5.422 1 98.94 91 ILE A CA 1
ATOM 706 C C . ILE A 1 91 ? 6.473 12.305 5.012 1 98.94 91 ILE A C 1
ATOM 708 O O . ILE A 1 91 ? 6.219 11.578 4.047 1 98.94 91 ILE A O 1
ATOM 712 N N . PHE A 1 92 ? 5.543 12.922 5.73 1 98.94 92 PHE A N 1
ATOM 713 C CA . PHE A 1 92 ? 4.141 12.555 5.609 1 98.94 92 PHE A CA 1
ATOM 714 C C . PHE A 1 92 ? 3.309 13.734 5.117 1 98.94 92 PHE A C 1
ATOM 716 O O . PHE A 1 92 ? 3.709 14.891 5.273 1 98.94 92 PHE A O 1
ATOM 723 N N . LYS A 1 93 ? 2.193 13.422 4.465 1 98.94 93 LYS A N 1
ATOM 724 C CA . LYS A 1 93 ? 1.277 14.422 3.912 1 98.94 93 LYS A CA 1
ATOM 725 C C . LYS A 1 93 ? 0.657 15.266 5.02 1 98.94 93 LYS A C 1
ATOM 727 O O . LYS A 1 93 ? -0.032 14.742 5.898 1 98.94 93 LYS A O 1
ATOM 732 N N . ALA A 1 94 ? 0.798 16.578 4.965 1 98.81 94 ALA A N 1
ATOM 733 C CA . ALA A 1 94 ? 0.277 17.516 5.949 1 98.81 94 ALA A CA 1
ATOM 734 C C . ALA A 1 94 ? -1.241 17.422 6.062 1 98.81 94 ALA A C 1
ATOM 736 O O . ALA A 1 94 ? -1.924 17.125 5.074 1 98.81 94 ALA A O 1
ATOM 737 N N . LYS A 1 95 ? -1.756 17.578 7.316 1 98.75 95 LYS A N 1
ATOM 738 C CA . LYS A 1 95 ? -3.16 17.781 7.664 1 98.75 95 LYS A CA 1
ATOM 739 C C . LYS A 1 95 ? -3.943 16.469 7.559 1 98.75 95 LYS A C 1
ATOM 741 O O . LYS A 1 95 ? -5.113 16.422 7.941 1 98.75 95 LYS A O 1
ATOM 746 N N . SER A 1 96 ? -3.379 15.414 7.043 1 98.81 96 SER A N 1
ATOM 747 C CA . SER A 1 96 ? -4.012 14.109 6.887 1 98.81 96 SER A CA 1
ATOM 748 C C . SER A 1 96 ? -4.426 13.531 8.234 1 98.81 96 SER A C 1
ATOM 750 O O . SER A 1 96 ? -3.691 13.641 9.219 1 98.81 96 SER A O 1
ATOM 752 N N . PRO A 1 97 ? -5.555 12.82 8.297 1 98.94 97 PRO A N 1
ATOM 753 C CA . PRO A 1 97 ? -5.941 12.188 9.562 1 98.94 97 PRO A CA 1
ATOM 754 C C . PRO A 1 97 ? -5.035 11.023 9.938 1 98.94 97 PRO A C 1
ATOM 756 O O . PRO A 1 97 ? -5.051 10.57 11.086 1 98.94 97 PRO A O 1
ATOM 759 N N . SER A 1 98 ? -4.289 10.477 9.055 1 98.94 98 SER A N 1
ATOM 760 C CA . SER A 1 98 ? -3.316 9.422 9.352 1 98.94 98 SER A CA 1
ATOM 761 C C . SER A 1 98 ? -1.91 10 9.492 1 98.94 98 SER A C 1
ATOM 763 O O . SER A 1 98 ? -1.248 9.789 10.508 1 98.94 98 SER A O 1
ATOM 765 N N . CYS A 1 99 ? -1.55 10.844 8.609 1 98.94 99 CYS A N 1
ATOM 766 C CA . CYS A 1 99 ? -0.151 11.195 8.391 1 98.94 99 CYS A CA 1
ATOM 767 C C . CYS A 1 99 ? 0.134 12.617 8.867 1 98.94 99 CYS A C 1
ATOM 769 O O . CYS A 1 99 ? 1.292 13.031 8.938 1 98.94 99 CYS A O 1
ATOM 771 N N . GLY A 1 100 ? -0.86 13.383 9.164 1 98.88 100 GLY A N 1
ATOM 772 C CA . GLY A 1 100 ? -0.628 14.766 9.562 1 98.88 100 GLY A CA 1
ATOM 773 C C . GLY A 1 100 ? 0.32 14.891 10.734 1 98.88 100 GLY A C 1
ATOM 774 O O . GLY A 1 100 ? 0.311 14.055 11.641 1 98.88 100 GLY A O 1
ATOM 775 N N . CYS A 1 101 ? 1.054 15.953 10.75 1 98.81 101 CYS A N 1
ATOM 776 C CA . CYS A 1 101 ? 2.006 16.266 11.812 1 98.81 101 CYS A CA 1
ATOM 777 C C . CYS A 1 101 ? 1.911 17.734 12.219 1 98.81 101 CYS A C 1
ATOM 779 O O . CYS A 1 101 ? 2.123 18.625 11.391 1 98.81 101 CYS A O 1
ATOM 781 N N . GLY A 1 102 ? 1.562 18.047 13.445 1 98.44 102 GLY A N 1
ATOM 782 C CA . GLY A 1 102 ? 1.508 19.391 13.977 1 98.44 102 GLY A CA 1
ATOM 783 C C . GLY A 1 102 ? 0.161 20.062 13.766 1 98.44 102 GLY A C 1
ATOM 784 O O . GLY A 1 102 ? -0.238 20.922 14.555 1 98.44 102 GLY A O 1
ATOM 785 N N . GLU A 1 103 ? -0.513 19.75 12.688 1 98.62 103 GLU A N 1
ATOM 786 C CA . GLU A 1 103 ? -1.814 20.328 12.367 1 98.62 103 GLU A CA 1
ATOM 787 C C . GLU A 1 103 ? -2.697 19.328 11.617 1 98.62 103 GLU A C 1
ATOM 789 O O . GLU A 1 103 ? -2.252 18.703 10.664 1 98.62 103 GLU A O 1
ATOM 794 N N . ILE A 1 104 ? -3.979 19.25 12.094 1 98.81 104 ILE A N 1
ATOM 795 C CA . ILE A 1 104 ? -4.965 18.406 11.43 1 98.81 104 ILE A CA 1
ATOM 796 C C . ILE A 1 104 ? -6.324 19.109 11.43 1 98.81 104 ILE A C 1
ATOM 798 O O . ILE A 1 104 ? -6.5 20.141 12.086 1 98.81 104 ILE A O 1
ATOM 802 N N . TYR A 1 105 ? -7.258 18.594 10.68 1 98.75 105 TYR A N 1
ATOM 803 C CA . TYR A 1 105 ? -8.609 19.141 10.672 1 98.75 105 TYR A CA 1
ATOM 804 C C . TYR A 1 105 ? -9.328 18.844 11.984 1 98.75 105 TYR A C 1
ATOM 806 O O . TYR A 1 105 ? -9.047 17.844 12.641 1 98.75 105 TYR A O 1
ATOM 814 N N . ASP A 1 106 ? -10.352 19.578 12.289 1 98.44 106 ASP A N 1
ATOM 815 C CA . ASP A 1 106 ? -10.875 19.625 13.648 1 98.44 106 ASP A CA 1
ATOM 816 C C . ASP A 1 106 ? -12.008 18.625 13.836 1 98.44 106 ASP A C 1
ATOM 818 O O . ASP A 1 106 ? -12.719 18.656 14.844 1 98.44 106 ASP A O 1
ATOM 822 N N . GLY A 1 107 ? -12.297 17.844 12.898 1 98.5 107 GLY A N 1
ATOM 823 C CA . GLY A 1 107 ? -13.289 16.781 13.055 1 98.5 107 GLY A CA 1
ATOM 824 C C . GLY A 1 107 ? -14.695 17.234 12.703 1 98.5 107 GLY A C 1
ATOM 825 O O . GLY A 1 107 ? -15.641 16.438 12.797 1 98.5 107 GLY A O 1
ATOM 826 N N . THR A 1 108 ? -14.852 18.5 12.203 1 98.06 108 THR A N 1
ATOM 827 C CA . THR A 1 108 ? -16.188 19.016 11.93 1 98.06 108 THR 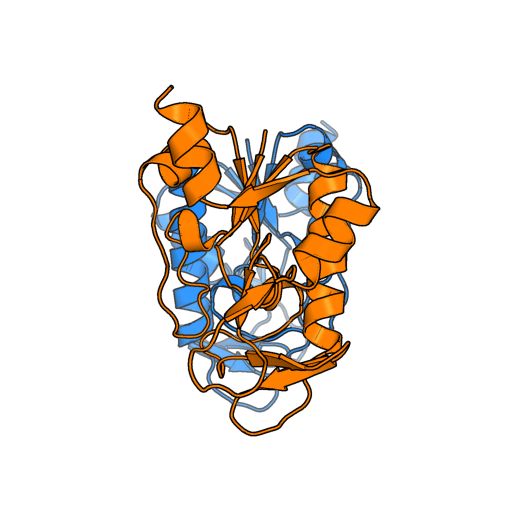A CA 1
ATOM 828 C C . THR A 1 108 ? -16.469 19.047 10.43 1 98.06 108 THR A C 1
ATOM 830 O O . THR A 1 108 ? -17.578 19.359 10 1 98.06 108 THR A O 1
ATOM 833 N N . PHE A 1 109 ? -15.477 18.766 9.641 1 98.44 109 PHE A N 1
ATOM 834 C CA . PHE A 1 109 ? -15.547 18.781 8.18 1 98.44 109 PHE A CA 1
ATOM 835 C C . PHE A 1 109 ? -15.844 20.188 7.672 1 98.44 109 PHE A C 1
ATOM 837 O O . PHE A 1 109 ? -16.438 20.359 6.605 1 98.44 109 PHE A O 1
ATOM 844 N N . SER A 1 110 ? -15.367 21.234 8.461 1 98.19 110 SER A N 1
ATOM 845 C CA . SER A 1 110 ? -15.594 22.625 8.094 1 98.19 110 SER A CA 1
ATOM 846 C C . SER A 1 110 ? -14.344 23.234 7.461 1 98.19 110 SER A C 1
ATOM 848 O O . SER A 1 110 ? -14.375 24.375 7 1 98.19 110 SER A O 1
ATOM 850 N N . GLY A 1 111 ? -13.273 22.438 7.488 1 98.12 111 GLY A N 1
ATOM 851 C CA . GLY A 1 111 ? -12.023 22.953 6.938 1 98.12 111 GLY A CA 1
ATOM 852 C C . GLY A 1 111 ? -11.156 23.641 7.969 1 98.12 111 GLY A C 1
ATOM 853 O O . GLY A 1 111 ? -10.039 24.062 7.66 1 98.12 111 GLY A O 1
ATOM 854 N N . ASN A 1 112 ? -11.609 23.672 9.18 1 98.25 112 ASN A N 1
ATOM 855 C CA . ASN A 1 112 ? -10.828 24.297 10.25 1 98.25 112 ASN A CA 1
ATOM 856 C C . ASN A 1 112 ? -9.711 23.375 10.734 1 98.25 112 ASN A C 1
ATOM 858 O O . ASN A 1 112 ? -9.898 22.156 10.828 1 98.25 112 ASN A O 1
ATOM 862 N N . LEU A 1 113 ? -8.633 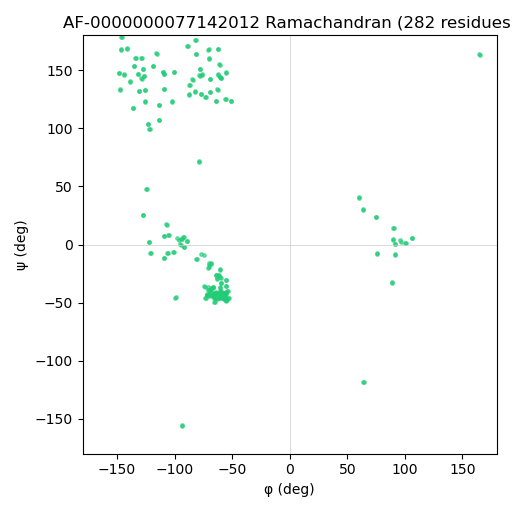24.031 11.086 1 98.56 113 LEU A N 1
ATOM 863 C CA . LEU A 1 113 ? -7.465 23.266 11.531 1 98.56 113 LEU A CA 1
ATOM 864 C C . LEU A 1 113 ? -7.238 23.469 13.031 1 98.56 113 LEU A C 1
ATOM 866 O O . LEU A 1 113 ? -7.57 24.516 13.578 1 98.56 113 LEU A O 1
ATOM 870 N N . ILE A 1 114 ? -6.723 22.469 13.672 1 98.44 114 ILE A N 1
ATOM 871 C CA . ILE A 1 114 ? -6.289 22.5 15.07 1 98.44 114 ILE A CA 1
ATOM 872 C C . ILE A 1 114 ? -4.918 21.844 15.195 1 98.44 114 ILE A C 1
ATOM 874 O O . ILE A 1 114 ? -4.484 21.109 14.297 1 98.44 114 ILE A O 1
ATOM 878 N N . ASP A 1 115 ? -4.27 22.188 16.328 1 98.31 115 ASP A N 1
ATOM 879 C CA . ASP A 1 115 ? -3.029 21.469 16.625 1 98.31 115 ASP A CA 1
ATOM 880 C C . ASP A 1 115 ? -3.291 19.984 16.844 1 98.31 115 ASP A C 1
ATOM 882 O O . ASP A 1 115 ? -4.262 19.609 17.5 1 98.31 115 ASP A O 1
ATOM 886 N N . GLY A 1 116 ? -2.457 19.156 16.219 1 98.25 116 GLY A N 1
ATOM 887 C CA . GLY A 1 116 ? -2.582 17.719 16.422 1 98.25 116 GLY A CA 1
ATOM 888 C C . GLY A 1 116 ? -1.843 16.906 15.375 1 98.25 116 GLY A C 1
ATOM 889 O O . GLY A 1 116 ? -1.442 17.438 14.336 1 98.25 116 GLY A O 1
ATOM 890 N N . ASP A 1 117 ? -1.669 15.688 15.719 1 98.75 117 ASP A N 1
ATOM 891 C CA . ASP A 1 117 ? -1.054 14.711 14.812 1 98.75 117 ASP A CA 1
ATOM 892 C C . ASP A 1 117 ? -2.08 13.695 14.32 1 98.75 117 ASP A C 1
ATOM 894 O O . ASP A 1 117 ? -3.031 13.367 15.031 1 98.75 117 ASP A O 1
ATOM 898 N N . GLY A 1 118 ? -1.899 13.234 13.078 1 98.88 118 GLY A N 1
ATOM 899 C CA . GLY A 1 118 ? -2.666 12.086 12.633 1 98.88 118 GLY A CA 1
ATOM 900 C C . GLY A 1 118 ? -2.383 10.836 13.445 1 98.88 118 GLY A C 1
ATOM 901 O O . GLY A 1 118 ? -1.386 10.766 14.164 1 98.88 118 GLY A O 1
ATOM 902 N N . ILE A 1 119 ? -3.205 9.82 13.258 1 98.94 119 ILE A N 1
ATOM 903 C CA . ILE A 1 119 ? -3.129 8.609 14.078 1 98.94 119 ILE A CA 1
ATOM 904 C C . ILE A 1 119 ? -1.805 7.895 13.812 1 98.94 119 ILE A C 1
ATOM 906 O O . ILE A 1 119 ? -1.119 7.484 14.758 1 98.94 119 ILE A O 1
ATOM 910 N N . THR A 1 120 ? -1.419 7.668 12.562 1 98.94 120 THR A N 1
ATOM 911 C CA . THR A 1 120 ? -0.171 6.992 12.219 1 98.94 120 THR A CA 1
ATOM 912 C C . THR A 1 120 ? 1.028 7.773 12.75 1 98.94 120 THR A C 1
ATOM 914 O O . THR A 1 120 ? 1.954 7.188 13.32 1 98.94 120 THR A O 1
ATOM 917 N N . THR A 1 121 ? 0.977 9.086 12.539 1 98.94 121 THR A N 1
ATOM 918 C CA . THR A 1 121 ? 2.041 9.945 13.039 1 98.94 121 THR A CA 1
ATOM 919 C C . THR A 1 121 ? 2.207 9.781 14.547 1 98.94 121 THR A C 1
ATOM 921 O O . THR A 1 121 ? 3.324 9.625 15.039 1 98.94 121 THR A O 1
ATOM 924 N N . ARG A 1 122 ? 1.101 9.805 15.297 1 98.88 122 ARG A N 1
ATOM 925 C CA . ARG A 1 122 ? 1.148 9.609 16.75 1 98.88 122 ARG A CA 1
ATOM 926 C C . ARG A 1 122 ? 1.856 8.312 17.109 1 98.88 122 ARG A C 1
ATOM 928 O O . ARG A 1 122 ? 2.734 8.289 17.969 1 98.88 122 ARG A O 1
ATOM 935 N N . ILE A 1 123 ? 1.511 7.281 16.484 1 98.88 123 ILE A N 1
ATOM 936 C CA . ILE A 1 123 ? 2.033 5.953 16.797 1 98.88 123 ILE A CA 1
ATOM 937 C C . ILE A 1 123 ? 3.518 5.891 16.438 1 98.88 123 ILE A C 1
ATOM 939 O O . ILE A 1 123 ? 4.324 5.359 17.203 1 98.88 123 ILE A O 1
ATOM 943 N N . LEU A 1 124 ? 3.904 6.426 15.25 1 98.94 124 LEU A N 1
ATOM 944 C CA . LEU A 1 124 ? 5.309 6.41 14.852 1 98.94 124 LEU A CA 1
ATOM 945 C C . LEU A 1 124 ? 6.164 7.199 15.836 1 98.94 124 LEU A C 1
ATOM 947 O O . LEU A 1 124 ? 7.219 6.727 16.266 1 98.94 124 LEU A O 1
ATOM 951 N N . LYS A 1 125 ? 5.703 8.422 16.219 1 98.94 125 LYS A N 1
ATOM 952 C CA . LYS A 1 125 ? 6.453 9.242 17.156 1 98.94 125 LYS A CA 1
ATOM 953 C C . LYS A 1 125 ? 6.629 8.523 18.5 1 98.94 125 LYS A C 1
ATOM 955 O O . LYS A 1 125 ? 7.715 8.531 19.078 1 98.94 125 LYS A O 1
ATOM 960 N N . LYS A 1 126 ? 5.59 7.922 18.953 1 98.81 126 LYS A N 1
ATOM 961 C CA . LYS A 1 126 ? 5.633 7.176 20.203 1 98.81 126 LYS A CA 1
ATOM 962 C C . LYS A 1 126 ? 6.641 6.035 20.141 1 98.81 126 LYS A C 1
ATOM 964 O O . LYS A 1 126 ? 7.113 5.551 21.172 1 98.81 126 LYS A O 1
ATOM 969 N N . ASN A 1 127 ? 6.961 5.605 19 1 98.81 127 ASN A N 1
ATOM 970 C CA . ASN A 1 127 ? 7.879 4.484 18.812 1 98.81 127 ASN A CA 1
ATOM 971 C C . ASN A 1 127 ? 9.234 4.953 18.297 1 98.81 127 ASN A C 1
ATOM 973 O O . ASN A 1 127 ? 9.969 4.176 17.688 1 98.81 127 ASN A O 1
ATOM 977 N N . GLY A 1 128 ? 9.547 6.176 18.391 1 98.75 128 GLY A N 1
ATOM 978 C CA . GLY A 1 128 ? 10.891 6.684 18.172 1 98.75 128 GLY A CA 1
ATOM 979 C C . GLY A 1 128 ? 11.156 7.074 16.734 1 98.75 128 GLY A C 1
ATOM 980 O O . GLY A 1 128 ? 12.312 7.227 16.328 1 98.75 128 GLY A O 1
ATOM 981 N N . ILE A 1 129 ? 10.188 7.188 15.945 1 98.94 129 ILE A N 1
ATOM 982 C CA . ILE A 1 129 ? 10.344 7.609 14.562 1 98.94 129 ILE A CA 1
ATOM 983 C C . ILE A 1 129 ? 9.93 9.07 14.414 1 98.94 129 ILE A C 1
ATOM 985 O O . ILE A 1 129 ? 8.812 9.445 14.781 1 98.94 129 ILE A O 1
ATOM 989 N N . SER A 1 130 ? 10.812 9.891 13.938 1 98.81 130 SER A N 1
ATOM 990 C CA . SER A 1 130 ? 10.492 11.297 13.719 1 98.81 130 SER A CA 1
ATOM 991 C C . SER A 1 130 ? 9.633 11.484 12.477 1 98.81 130 SER A C 1
ATOM 993 O O . SER A 1 130 ? 9.781 10.75 11.492 1 98.81 130 SER A O 1
ATOM 995 N N . VAL A 1 131 ? 8.766 12.445 12.539 1 98.88 131 VAL A N 1
ATOM 996 C CA . VAL A 1 131 ? 7.871 12.703 11.414 1 98.88 131 VAL A CA 1
ATOM 997 C C . VAL A 1 131 ? 7.895 14.188 11.062 1 98.88 131 VAL A C 1
ATOM 999 O O . VAL A 1 131 ? 7.836 15.039 11.945 1 98.88 131 VAL A O 1
ATOM 1002 N N . MET A 1 132 ? 8.039 14.477 9.836 1 98.75 132 MET A N 1
ATOM 1003 C CA . MET A 1 132 ? 7.898 15.828 9.305 1 98.75 132 MET A CA 1
ATOM 1004 C C . MET A 1 132 ? 6.934 15.852 8.125 1 98.75 132 MET A C 1
ATOM 1006 O O . MET A 1 132 ? 6.664 14.812 7.516 1 98.75 132 MET A O 1
ATOM 1010 N N . THR A 1 133 ? 6.383 17.031 7.777 1 98.69 133 THR A N 1
ATOM 1011 C CA . THR A 1 133 ? 5.52 17.172 6.609 1 98.69 133 THR A CA 1
ATOM 1012 C C . THR A 1 133 ? 6.34 17.484 5.363 1 98.69 133 THR A C 1
ATOM 1014 O O . THR A 1 133 ? 7.543 17.734 5.453 1 98.69 133 THR A O 1
ATOM 1017 N N . GLU A 1 134 ? 5.625 17.438 4.207 1 98.44 134 GLU A N 1
ATOM 1018 C CA . GLU A 1 134 ? 6.281 17.812 2.959 1 98.44 134 GLU A CA 1
ATOM 1019 C C . GLU A 1 134 ? 6.742 19.266 2.992 1 98.44 134 GLU A C 1
ATOM 1021 O O . GLU A 1 134 ? 7.727 19.625 2.34 1 98.44 134 GLU A O 1
ATOM 1026 N N . HIS A 1 135 ? 6.055 20.109 3.805 1 97.44 135 HIS A N 1
ATOM 1027 C CA . HIS A 1 135 ? 6.438 21.5 3.932 1 97.44 135 HIS A CA 1
ATOM 1028 C C . HIS A 1 135 ? 7.734 21.656 4.723 1 97.44 135 HIS A C 1
ATOM 1030 O O . HIS A 1 135 ? 8.609 22.438 4.352 1 97.44 135 HIS A O 1
ATOM 1036 N N . ASP A 1 136 ? 7.797 20.891 5.762 1 96.56 136 ASP A N 1
ATOM 1037 C CA . ASP A 1 136 ? 9.008 20.891 6.574 1 96.56 136 ASP A CA 1
ATOM 1038 C C . ASP A 1 136 ? 10.203 20.375 5.773 1 96.56 136 ASP A C 1
ATOM 1040 O O . ASP A 1 136 ? 11.297 20.938 5.855 1 96.56 136 ASP A O 1
ATOM 1044 N N . PHE A 1 137 ? 10.016 19.281 5.066 1 95.81 137 PHE A N 1
ATOM 1045 C CA . PHE A 1 137 ? 11.07 18.703 4.242 1 95.81 137 PHE A CA 1
ATOM 1046 C C . PHE A 1 137 ? 11.602 19.719 3.244 1 95.81 137 PHE A C 1
ATOM 1048 O O . PHE A 1 137 ? 12.82 19.844 3.059 1 95.81 137 PHE A O 1
ATOM 1055 N N . TYR A 1 138 ? 10.664 20.453 2.559 1 91.31 138 TYR A N 1
ATOM 1056 C CA . TYR A 1 138 ? 11.039 21.469 1.594 1 91.31 138 TYR A CA 1
ATOM 1057 C C . TYR A 1 138 ? 11.922 22.531 2.242 1 91.31 138 TYR A C 1
ATOM 1059 O O . TYR A 1 138 ? 12.914 22.969 1.655 1 91.31 138 TYR A O 1
ATOM 1067 N N . ARG A 1 139 ? 11.617 22.938 3.414 1 91.06 139 ARG A N 1
ATOM 1068 C CA . ARG A 1 139 ? 12.391 23.938 4.125 1 91.06 139 ARG A CA 1
ATOM 1069 C C . ARG A 1 139 ? 13.781 23.422 4.488 1 91.06 139 ARG A C 1
ATOM 1071 O O . ARG A 1 139 ? 14.758 24.156 4.441 1 91.06 139 ARG A O 1
ATOM 1078 N N . LYS A 1 140 ? 13.875 22.219 4.824 1 86.69 140 LYS A N 1
ATOM 1079 C CA . LYS A 1 140 ? 15.148 21.609 5.191 1 86.69 140 LYS A CA 1
ATOM 1080 C C . LYS A 1 140 ? 16.016 21.375 3.959 1 86.69 140 LYS A C 1
ATOM 1082 O O . LYS A 1 140 ? 17.25 21.484 4.027 1 86.69 140 LYS A O 1
ATOM 1087 N N . TYR A 1 141 ? 15.461 20.828 2.863 1 75.69 141 TYR A N 1
ATOM 1088 C CA . TYR A 1 141 ? 16.172 20.469 1.644 1 75.69 141 TYR A CA 1
ATOM 1089 C C . TYR A 1 141 ? 16.672 21.703 0.907 1 75.69 141 TYR A C 1
ATOM 1091 O O . TYR A 1 141 ? 17.703 21.672 0.232 1 75.69 141 TYR A O 1
ATOM 1099 N N . LYS A 1 142 ? 15.953 22.75 0.87 1 68.94 142 LYS A N 1
ATOM 1100 C CA . LYS A 1 142 ? 16.375 24.016 0.241 1 68.94 142 LYS A CA 1
ATOM 1101 C C . LYS A 1 142 ? 17.391 24.734 1.102 1 68.94 142 LYS A C 1
ATOM 1103 O O . LYS A 1 142 ? 18.062 25.656 0.629 1 68.94 142 LYS A O 1
ATOM 1108 N N . LYS A 1 143 ? 17.641 24.344 2.26 1 57.38 143 LYS A N 1
ATOM 1109 C CA . LYS A 1 143 ? 18.766 24.938 2.977 1 57.38 143 LYS A CA 1
ATOM 1110 C C . LYS A 1 143 ? 20.094 24.281 2.594 1 57.38 143 LYS A C 1
ATOM 1112 O O . LYS A 1 143 ? 20.156 23.047 2.473 1 57.38 143 LYS A O 1
ATOM 1117 N N . MET B 1 1 ? 17.406 -4.859 -6.402 1 95.69 1 MET B N 1
ATOM 1118 C CA . MET B 1 1 ? 16.203 -4.586 -5.633 1 95.69 1 MET B CA 1
ATOM 1119 C C . MET B 1 1 ? 14.992 -5.297 -6.238 1 95.69 1 MET B C 1
ATOM 1121 O O . MET B 1 1 ? 14.836 -5.328 -7.461 1 95.69 1 MET B O 1
ATOM 1125 N N . TYR B 1 2 ? 14.242 -6.031 -5.484 1 98.56 2 TYR B N 1
ATOM 1126 C CA . TYR B 1 2 ? 13.07 -6.766 -5.953 1 98.56 2 TYR B CA 1
ATOM 1127 C C . TYR B 1 2 ? 11.789 -6.016 -5.617 1 98.56 2 TYR B C 1
ATOM 1129 O O . TYR B 1 2 ? 11.75 -5.219 -4.676 1 98.56 2 TYR B O 1
ATOM 1137 N N . LEU B 1 3 ? 10.836 -6.18 -6.445 1 98.88 3 LEU B N 1
ATOM 1138 C CA . LEU B 1 3 ? 9.453 -5.934 -6.055 1 98.88 3 LEU B CA 1
ATOM 1139 C C . LEU B 1 3 ? 8.828 -7.184 -5.445 1 98.88 3 LEU B C 1
ATOM 1141 O O . LEU B 1 3 ? 8.969 -8.281 -5.992 1 98.88 3 LEU B O 1
ATOM 1145 N N . VAL B 1 4 ? 8.219 -7.074 -4.281 1 98.94 4 VAL B N 1
ATOM 1146 C CA . VAL B 1 4 ? 7.699 -8.297 -3.68 1 98.94 4 VAL B CA 1
ATOM 1147 C C . VAL B 1 4 ? 6.262 -8.078 -3.213 1 98.94 4 VAL B C 1
ATOM 1149 O O . VAL B 1 4 ? 5.887 -6.961 -2.846 1 98.94 4 VAL B O 1
ATOM 1152 N N . SER B 1 5 ? 5.375 -9.141 -3.27 1 98.94 5 SER B N 1
ATOM 1153 C CA . SER B 1 5 ? 4.082 -9.086 -2.602 1 98.94 5 SER B CA 1
ATOM 1154 C C . SER B 1 5 ? 4.238 -8.789 -1.113 1 98.94 5 SER B C 1
ATOM 1156 O O . SER B 1 5 ? 4.918 -9.523 -0.395 1 98.94 5 SER B O 1
ATOM 1158 N N . ALA B 1 6 ? 3.564 -7.766 -0.693 1 98.94 6 ALA B N 1
ATOM 1159 C CA . ALA B 1 6 ? 3.707 -7.316 0.689 1 98.94 6 ALA B CA 1
ATOM 1160 C C . ALA B 1 6 ? 3.307 -8.422 1.668 1 98.94 6 ALA B C 1
ATOM 1162 O O . ALA B 1 6 ? 3.889 -8.539 2.748 1 98.94 6 ALA B O 1
ATOM 1163 N N . CYS B 1 7 ? 2.332 -9.242 1.293 1 98.94 7 CYS B N 1
ATOM 1164 C CA . CYS B 1 7 ? 1.866 -10.297 2.188 1 98.94 7 CYS B CA 1
ATOM 1165 C C . CYS B 1 7 ? 2.977 -11.305 2.473 1 98.94 7 CYS B C 1
ATOM 1167 O O . CYS B 1 7 ? 3.004 -11.914 3.539 1 98.94 7 CYS B O 1
ATOM 1169 N N . LEU B 1 8 ? 3.9 -11.492 1.532 1 98.94 8 LEU B N 1
ATOM 1170 C CA . LEU B 1 8 ? 4.996 -12.438 1.702 1 98.94 8 LEU B CA 1
ATOM 1171 C C . LEU B 1 8 ? 5.992 -11.93 2.744 1 98.94 8 LEU B C 1
ATOM 1173 O O . LEU B 1 8 ? 6.809 -12.703 3.248 1 98.94 8 LEU B O 1
ATOM 1177 N N . ALA B 1 9 ? 5.973 -10.625 3.02 1 98.88 9 ALA B N 1
ATOM 1178 C CA . ALA B 1 9 ? 6.84 -10.047 4.039 1 98.88 9 ALA B CA 1
ATOM 1179 C C . ALA B 1 9 ? 6.098 -9.875 5.359 1 98.88 9 ALA B C 1
ATOM 1181 O O . ALA B 1 9 ? 6.594 -9.219 6.277 1 98.88 9 ALA B O 1
ATOM 1182 N N . GLY B 1 10 ? 4.883 -10.352 5.422 1 98.88 10 GLY B N 1
ATOM 1183 C CA . GLY B 1 10 ? 4.172 -10.367 6.691 1 98.88 10 GLY B CA 1
ATOM 1184 C C . GLY B 1 10 ? 3.18 -9.227 6.832 1 98.88 10 GLY B C 1
ATOM 1185 O O . GLY B 1 10 ? 2.57 -9.055 7.891 1 98.88 10 GLY B O 1
ATOM 1186 N N . VAL B 1 11 ? 2.992 -8.352 5.871 1 98.94 11 VAL B N 1
ATOM 1187 C CA . VAL B 1 11 ? 1.981 -7.297 5.922 1 98.94 11 VAL B CA 1
ATOM 1188 C C . VAL B 1 11 ? 0.589 -7.914 5.812 1 98.94 11 VAL B C 1
ATOM 1190 O O . VAL B 1 11 ? 0.352 -8.781 4.969 1 98.94 11 VAL B O 1
ATOM 1193 N N . ASN B 1 12 ? -0.323 -7.562 6.672 1 98.94 12 ASN B N 1
ATOM 1194 C CA . ASN B 1 12 ? -1.681 -8.102 6.68 1 98.94 12 ASN B CA 1
ATOM 1195 C C . ASN B 1 12 ? -2.547 -7.449 5.605 1 98.94 12 ASN B C 1
ATOM 1197 O O . ASN B 1 12 ? -3.465 -6.688 5.918 1 98.94 12 ASN B O 1
ATOM 1201 N N . CYS B 1 13 ? -2.303 -7.773 4.371 1 98.94 13 CYS B N 1
ATOM 1202 C CA . CYS B 1 13 ? -3.014 -7.176 3.248 1 98.94 13 CYS B CA 1
ATOM 1203 C C . CYS B 1 13 ? -3.705 -8.242 2.408 1 98.94 13 CYS B C 1
ATOM 1205 O O . CYS B 1 13 ? -4.34 -7.926 1.398 1 98.94 13 CYS B O 1
ATOM 1207 N N . LYS B 1 14 ? -3.621 -9.547 2.824 1 98.75 14 LYS B N 1
ATOM 1208 C CA . LYS B 1 14 ? -4.312 -10.641 2.156 1 98.75 14 LYS B CA 1
ATOM 1209 C C . LYS B 1 14 ? -5.824 -10.453 2.201 1 98.75 14 LYS B C 1
ATOM 1211 O O . LYS B 1 14 ? -6.34 -9.742 3.068 1 98.75 14 LYS B O 1
ATOM 1216 N N . TYR B 1 15 ? -6.492 -11.031 1.273 1 98.88 15 TYR B N 1
ATOM 1217 C CA . TYR B 1 15 ? -7.93 -10.812 1.17 1 98.88 15 TYR B CA 1
ATOM 1218 C C . TYR B 1 15 ? -8.633 -11.164 2.477 1 98.88 15 TYR B C 1
ATOM 1220 O O . TYR B 1 15 ? -9.656 -10.57 2.822 1 98.88 15 TYR B O 1
ATOM 1228 N N . ASP B 1 16 ? -8.117 -12.109 3.242 1 98.75 16 ASP B N 1
ATOM 1229 C CA . ASP B 1 16 ? -8.781 -12.539 4.469 1 98.75 16 ASP B CA 1
ATOM 1230 C C . ASP B 1 16 ? -8.273 -11.758 5.676 1 98.75 16 ASP B C 1
ATOM 1232 O O . ASP B 1 16 ? -8.602 -12.086 6.816 1 98.75 16 ASP B O 1
ATOM 1236 N N . GLY B 1 17 ? -7.477 -10.789 5.461 1 98.81 17 GLY B N 1
ATOM 1237 C CA . GLY B 1 17 ? -7.004 -9.93 6.527 1 98.81 17 GLY B CA 1
ATOM 1238 C C . GLY B 1 17 ? -5.699 -10.398 7.145 1 98.81 17 GLY B C 1
ATOM 1239 O O . GLY B 1 17 ? -5.094 -9.688 7.953 1 98.81 17 GLY B O 1
ATOM 1240 N N . GLY B 1 18 ? -5.281 -11.617 6.762 1 98.75 18 GLY B N 1
ATOM 1241 C CA . GLY B 1 18 ? -3.998 -12.141 7.207 1 98.75 18 GLY B CA 1
ATOM 1242 C C . GLY B 1 18 ? -2.869 -11.859 6.234 1 98.75 18 GLY B C 1
ATOM 1243 O O . GLY B 1 18 ? -2.85 -10.82 5.578 1 98.75 18 GLY B O 1
ATOM 1244 N N . ASN B 1 19 ? -1.789 -12.711 6.289 1 98.88 19 ASN B N 1
ATOM 1245 C CA . ASN B 1 19 ? -0.638 -12.602 5.398 1 98.88 19 ASN B CA 1
ATOM 1246 C C . ASN B 1 19 ? -0.051 -13.969 5.062 1 98.88 19 ASN B C 1
ATOM 1248 O O . ASN B 1 19 ? -0.637 -15 5.395 1 98.88 19 ASN B O 1
ATOM 1252 N N . ASN B 1 20 ? 0.998 -14 4.234 1 98.75 20 ASN B N 1
ATOM 1253 C CA . ASN B 1 20 ? 1.704 -15.203 3.814 1 98.75 20 ASN B CA 1
ATOM 1254 C C . ASN B 1 20 ? 3.197 -15.109 4.113 1 98.75 20 ASN B C 1
ATOM 1256 O O . ASN B 1 20 ? 4.027 -15.461 3.27 1 98.75 20 ASN B O 1
ATOM 1260 N N . GLU B 1 21 ? 3.498 -14.719 5.262 1 98.69 21 GLU B N 1
ATOM 1261 C CA . GLU B 1 21 ? 4.879 -14.406 5.613 1 98.69 21 GLU B CA 1
ATOM 1262 C C . GLU B 1 21 ? 5.82 -15.547 5.227 1 98.69 21 GLU B C 1
ATOM 1264 O O . GLU B 1 21 ? 5.555 -16.703 5.539 1 98.69 21 GLU B O 1
ATOM 1269 N N . ASN B 1 22 ? 6.746 -15.219 4.469 1 98.06 22 ASN B N 1
ATOM 1270 C CA . ASN B 1 22 ? 7.895 -16.031 4.07 1 98.06 22 ASN B CA 1
ATOM 1271 C C . ASN B 1 22 ? 9.195 -15.461 4.625 1 98.06 22 ASN B C 1
ATOM 1273 O O . ASN B 1 22 ? 9.578 -14.336 4.297 1 98.06 22 ASN B O 1
ATOM 1277 N N . LYS B 1 23 ? 9.938 -16.219 5.449 1 96.88 23 LYS B N 1
ATOM 1278 C CA . LYS B 1 23 ? 11.086 -15.734 6.199 1 96.88 23 LYS B CA 1
ATOM 1279 C C . LYS B 1 23 ? 12.164 -15.203 5.266 1 96.88 23 LYS B C 1
ATOM 1281 O O . LYS B 1 23 ? 12.797 -14.18 5.551 1 96.88 23 LYS B O 1
ATOM 1286 N N . GLU B 1 24 ? 12.445 -15.875 4.215 1 97.19 24 GLU B N 1
ATOM 1287 C CA . GLU B 1 24 ? 13.492 -15.469 3.279 1 97.19 24 GLU B CA 1
ATOM 1288 C C . GLU B 1 24 ? 13.133 -14.156 2.588 1 97.19 24 GLU B C 1
ATOM 1290 O O . GLU B 1 24 ? 13.992 -13.289 2.398 1 97.19 24 GLU B O 1
ATOM 1295 N N . ILE B 1 25 ? 11.906 -14.016 2.207 1 98.19 25 ILE B N 1
ATOM 1296 C CA . ILE B 1 25 ? 11.469 -12.797 1.526 1 98.19 25 ILE B CA 1
ATOM 1297 C C . ILE B 1 25 ? 11.453 -11.633 2.51 1 98.19 25 ILE B C 1
ATOM 1299 O O . ILE B 1 25 ? 11.867 -10.523 2.17 1 98.19 25 ILE B O 1
ATOM 1303 N N . LYS B 1 26 ? 10.93 -11.898 3.725 1 98.38 26 LYS B N 1
ATOM 1304 C CA . LYS B 1 26 ? 10.969 -10.867 4.758 1 98.38 26 LYS B CA 1
ATOM 1305 C C . LYS B 1 26 ? 12.398 -10.383 4.996 1 98.38 26 LYS B C 1
ATOM 1307 O O . LYS B 1 26 ? 12.633 -9.188 5.152 1 98.38 26 LYS B O 1
ATOM 1312 N N . LYS B 1 27 ? 13.359 -11.289 5.016 1 97.81 27 LYS B N 1
ATOM 1313 C CA . LYS B 1 27 ? 14.766 -10.938 5.211 1 97.81 27 LYS B CA 1
ATOM 1314 C C . LYS B 1 27 ? 15.258 -10.016 4.102 1 97.81 27 LYS B C 1
ATOM 1316 O O . LYS B 1 27 ? 16.031 -9.086 4.359 1 97.81 27 LYS B O 1
ATOM 1321 N N . LEU B 1 28 ? 14.867 -10.266 2.82 1 97.88 28 LEU B N 1
ATOM 1322 C CA . LEU B 1 28 ? 15.211 -9.391 1.705 1 97.88 28 LEU B CA 1
ATOM 1323 C C . LEU B 1 28 ? 14.758 -7.961 1.973 1 97.88 28 LEU B C 1
ATOM 1325 O O . LEU B 1 28 ? 15.492 -7.008 1.696 1 97.88 28 LEU B O 1
ATOM 1329 N N . VAL B 1 29 ? 13.539 -7.809 2.514 1 98.44 29 VAL B N 1
ATOM 1330 C CA . VAL B 1 29 ? 12.977 -6.5 2.83 1 98.44 29 VAL B CA 1
ATOM 1331 C C . VAL B 1 29 ? 13.789 -5.84 3.939 1 98.44 29 VAL B C 1
ATOM 1333 O O . VAL B 1 29 ? 14.18 -4.676 3.82 1 98.44 29 VAL B O 1
ATOM 1336 N N . GLU B 1 30 ? 14.094 -6.59 4.941 1 98.31 30 GLU B N 1
ATOM 1337 C CA . GLU B 1 30 ? 14.836 -6.082 6.098 1 98.31 30 GLU B CA 1
ATOM 1338 C C . GLU B 1 30 ? 16.234 -5.633 5.699 1 98.31 30 GLU B C 1
ATOM 1340 O O . GLU B 1 30 ? 16.812 -4.754 6.34 1 98.31 30 GLU B O 1
ATOM 1345 N N . GLU B 1 31 ? 16.719 -6.211 4.676 1 98.06 31 GLU B N 1
ATOM 1346 C CA . GLU B 1 31 ? 18.062 -5.879 4.18 1 98.06 31 GLU B CA 1
ATOM 1347 C C . GLU B 1 31 ? 18 -4.738 3.17 1 98.06 31 GLU B C 1
ATOM 1349 O O . GLU B 1 31 ? 19.031 -4.348 2.611 1 98.06 31 GLU B O 1
ATOM 1354 N N . GLY B 1 32 ? 16.859 -4.195 2.943 1 97.31 32 GLY B N 1
ATOM 1355 C CA . GLY B 1 32 ? 16.719 -3.08 2.021 1 97.31 32 GLY B CA 1
ATOM 1356 C C . GLY B 1 32 ? 16.812 -3.494 0.564 1 97.31 32 GLY B C 1
ATOM 1357 O O . GLY B 1 32 ? 17.094 -2.668 -0.304 1 97.31 32 GLY B O 1
ATOM 1358 N N . LYS B 1 33 ? 16.516 -4.766 0.285 1 97.94 33 LYS B N 1
ATOM 1359 C CA . LYS B 1 33 ? 16.719 -5.301 -1.059 1 97.94 33 LYS B CA 1
ATOM 1360 C C . LYS B 1 33 ? 15.383 -5.555 -1.757 1 97.94 33 LYS B C 1
ATOM 1362 O O . LYS B 1 33 ? 15.352 -6.129 -2.846 1 97.94 33 LYS B O 1
ATOM 1367 N N . ALA B 1 34 ? 14.266 -5.16 -1.193 1 98.62 34 ALA B N 1
ATOM 1368 C CA . ALA B 1 34 ? 12.961 -5.383 -1.809 1 98.62 34 ALA B CA 1
ATOM 1369 C C . ALA B 1 34 ? 11.992 -4.258 -1.456 1 98.62 34 ALA B C 1
ATOM 1371 O O . ALA B 1 34 ? 12.062 -3.686 -0.366 1 98.62 34 ALA B O 1
ATOM 1372 N N . ILE B 1 35 ? 11.109 -3.961 -2.369 1 98.88 35 ILE B N 1
ATOM 1373 C CA . ILE B 1 35 ? 10.031 -2.99 -2.223 1 98.88 35 ILE B CA 1
ATOM 1374 C C . ILE B 1 35 ? 8.688 -3.717 -2.141 1 98.88 35 ILE B C 1
ATOM 1376 O O . ILE B 1 35 ? 8.414 -4.621 -2.934 1 98.88 35 ILE B O 1
ATOM 1380 N N . LEU B 1 36 ? 7.875 -3.279 -1.164 1 98.94 36 LEU B N 1
ATOM 1381 C CA . LEU B 1 36 ? 6.602 -3.934 -0.883 1 98.94 36 LEU B CA 1
ATOM 1382 C C . LEU B 1 36 ? 5.492 -3.359 -1.756 1 98.94 36 LEU B C 1
ATOM 1384 O O . LEU B 1 36 ? 5.406 -2.143 -1.937 1 98.94 36 LEU B O 1
ATOM 1388 N N . VAL B 1 37 ? 4.637 -4.254 -2.287 1 99 37 VAL B N 1
ATOM 1389 C CA . VAL B 1 37 ? 3.408 -3.811 -2.938 1 99 37 VAL B CA 1
ATOM 1390 C C . VAL B 1 37 ? 2.287 -4.809 -2.66 1 99 37 VAL B C 1
ATOM 1392 O O . VAL B 1 37 ? 2.537 -6.004 -2.506 1 99 37 VAL B O 1
ATOM 1395 N N . CYS B 1 38 ? 1.123 -4.359 -2.549 1 98.94 38 CYS B N 1
ATOM 1396 C CA . CYS B 1 38 ? -0.115 -5.121 -2.666 1 98.94 38 CYS B CA 1
ATOM 1397 C C . CYS B 1 38 ? -1.003 -4.555 -3.766 1 98.94 38 CYS B C 1
ATOM 1399 O O . CYS B 1 38 ? -1.709 -3.566 -3.553 1 98.94 38 CYS B O 1
ATOM 1401 N N . PRO B 1 39 ? -0.989 -5.176 -4.965 1 99 39 PRO B N 1
ATOM 1402 C CA . PRO B 1 39 ? -1.739 -4.633 -6.098 1 99 39 PRO B CA 1
ATOM 1403 C C . PRO B 1 39 ? -3.221 -4.434 -5.785 1 99 39 PRO B C 1
ATOM 1405 O O . PRO B 1 39 ? -3.824 -3.461 -6.242 1 99 39 PRO B O 1
ATOM 1408 N N . GLU B 1 40 ? -3.836 -5.32 -4.984 1 98.94 40 GLU B N 1
ATOM 1409 C CA . GLU B 1 40 ? -5.266 -5.207 -4.711 1 98.94 40 GLU B CA 1
ATOM 1410 C C . GLU B 1 40 ? -5.566 -3.982 -3.852 1 98.94 40 GLU B C 1
ATOM 1412 O O . GLU B 1 40 ? -6.566 -3.295 -4.066 1 98.94 40 GLU B O 1
ATOM 1417 N N . GLN B 1 41 ? -4.691 -3.74 -2.834 1 98.94 41 GLN B N 1
ATOM 1418 C CA . GLN B 1 41 ? -4.859 -2.5 -2.084 1 98.94 41 GLN B CA 1
ATOM 1419 C C . GLN B 1 41 ? -4.574 -1.284 -2.959 1 98.94 41 GLN B C 1
ATOM 1421 O O . GLN B 1 41 ? -5.316 -0.299 -2.922 1 98.94 41 GLN B O 1
ATOM 1426 N N . LEU B 1 42 ? -3.5 -1.36 -3.775 1 98.94 42 LEU B N 1
ATOM 1427 C CA . LEU B 1 42 ? -3.146 -0.269 -4.676 1 98.94 42 LEU B CA 1
ATOM 1428 C C . LEU B 1 42 ? -4.277 0.012 -5.66 1 98.94 42 LEU B C 1
ATOM 1430 O O . LEU B 1 42 ? -4.465 1.154 -6.082 1 98.94 42 LEU B O 1
ATOM 1434 N N . GLY B 1 43 ? -5.02 -0.972 -5.953 1 98.94 43 GLY B N 1
ATOM 1435 C CA . GLY B 1 43 ? -6.156 -0.838 -6.848 1 98.94 43 GLY B CA 1
ATOM 1436 C C . GLY B 1 43 ? -7.391 -0.28 -6.16 1 98.94 43 GLY B C 1
ATOM 1437 O O . GLY B 1 43 ? -8.391 0.028 -6.82 1 98.94 43 GLY B O 1
ATOM 1438 N N . GLY B 1 44 ? -7.328 -0.25 -4.879 1 98.94 44 GLY B N 1
ATOM 1439 C CA . GLY B 1 44 ? -8.398 0.406 -4.148 1 98.94 44 GLY B CA 1
ATOM 1440 C C . GLY B 1 44 ? -9.336 -0.569 -3.451 1 98.94 44 GLY B C 1
ATOM 1441 O O . GLY B 1 44 ? -10.367 -0.17 -2.914 1 98.94 44 GLY B O 1
ATOM 1442 N N . LEU B 1 45 ? -9.055 -1.86 -3.459 1 98.94 45 LEU B N 1
ATOM 1443 C CA . LEU B 1 45 ? -9.898 -2.836 -2.783 1 98.94 45 LEU B CA 1
ATOM 1444 C C . LEU B 1 45 ? -9.641 -2.834 -1.281 1 98.94 45 LEU B C 1
ATOM 1446 O O . LEU B 1 45 ? -8.516 -2.596 -0.841 1 98.94 45 LEU B O 1
ATOM 1450 N N . PRO B 1 46 ? -10.648 -3.168 -0.498 1 98.94 46 PRO B N 1
ATOM 1451 C CA . PRO B 1 46 ? -10.477 -3.182 0.957 1 98.94 46 PRO B CA 1
ATOM 1452 C C . PRO B 1 46 ? -9.812 -4.461 1.461 1 98.94 46 PRO B C 1
ATOM 1454 O O . PRO B 1 46 ? -9.641 -5.41 0.696 1 98.94 46 PRO B O 1
ATOM 1457 N N . THR B 1 47 ? -9.344 -4.426 2.666 1 98.94 47 THR B N 1
ATOM 1458 C CA . THR B 1 47 ? -8.875 -5.582 3.42 1 98.94 47 THR B CA 1
ATOM 1459 C C . THR B 1 47 ? -9.594 -5.68 4.762 1 98.94 47 THR B C 1
ATOM 1461 O O . THR B 1 47 ? -9.523 -4.754 5.578 1 98.94 47 THR B O 1
ATOM 1464 N N . PRO B 1 48 ? -10.297 -6.785 5.145 1 98.88 48 PRO B N 1
ATOM 1465 C CA . PRO B 1 48 ? -10.477 -7.941 4.262 1 98.88 48 PRO B CA 1
ATOM 1466 C C . PRO B 1 48 ? -11.406 -7.648 3.088 1 98.88 48 PRO B C 1
ATOM 1468 O O . PRO B 1 48 ? -11.984 -6.562 3.012 1 98.88 48 PRO B O 1
ATOM 1471 N N . ARG B 1 49 ? -11.438 -8.484 2.172 1 98.94 49 ARG B N 1
ATOM 1472 C CA . ARG B 1 49 ? -12.32 -8.469 1.013 1 98.94 49 ARG B CA 1
ATOM 1473 C C . ARG B 1 49 ? -12.68 -9.891 0.582 1 98.94 49 ARG B C 1
ATOM 1475 O O . ARG B 1 49 ? -12.039 -10.852 1.004 1 98.94 49 ARG B O 1
ATOM 1482 N N . LEU B 1 50 ? -13.664 -9.992 -0.286 1 98.81 50 LEU B N 1
ATOM 1483 C CA . LEU B 1 50 ? -14.047 -11.289 -0.839 1 98.81 50 LEU B CA 1
ATOM 1484 C C . LEU B 1 50 ? -12.961 -11.82 -1.768 1 98.81 50 LEU B C 1
ATOM 1486 O O . LEU B 1 50 ? -12.328 -11.055 -2.5 1 98.81 50 LEU B O 1
ATOM 1490 N N . PRO B 1 51 ? -12.75 -13.133 -1.716 1 98.88 51 PRO B N 1
ATOM 1491 C CA . PRO B 1 51 ? -11.805 -13.703 -2.678 1 98.88 51 PRO B CA 1
ATOM 1492 C C . PRO B 1 51 ? -12.25 -13.516 -4.125 1 98.88 51 PRO B C 1
ATOM 1494 O O . PRO B 1 51 ? -13.445 -13.539 -4.414 1 98.88 51 PRO B O 1
ATOM 1497 N N . SER B 1 52 ? -11.359 -13.336 -5.039 1 98.94 52 SER B N 1
ATOM 1498 C CA . SER B 1 52 ? -11.633 -13.117 -6.457 1 98.94 52 SER B CA 1
ATOM 1499 C C . SER B 1 52 ? -10.844 -14.094 -7.328 1 98.94 52 SER B C 1
ATOM 1501 O O . SER B 1 52 ? -9.766 -14.555 -6.938 1 98.94 52 SER B O 1
ATOM 1503 N N . GLU B 1 53 ? -11.352 -14.422 -8.445 1 98.94 53 GLU B N 1
ATOM 1504 C CA . GLU B 1 53 ? -10.68 -15.234 -9.453 1 98.94 53 GLU B CA 1
ATOM 1505 C C . GLU B 1 53 ? -10.867 -14.648 -10.852 1 98.94 53 GLU B C 1
ATOM 1507 O O . GLU B 1 53 ? -11.828 -13.93 -11.102 1 98.94 53 GLU B O 1
ATOM 1512 N N . ILE B 1 54 ? -9.945 -14.922 -11.727 1 98.88 54 ILE B N 1
ATOM 1513 C CA . ILE B 1 54 ? -9.969 -14.469 -13.109 1 98.88 54 ILE B CA 1
ATOM 1514 C C . ILE B 1 54 ? -10.852 -15.398 -13.938 1 98.88 54 ILE B C 1
ATOM 1516 O O . ILE B 1 54 ? -10.758 -16.625 -13.828 1 98.88 54 ILE B O 1
ATOM 1520 N N . LYS B 1 55 ? -11.734 -14.898 -14.703 1 97.25 55 LYS B N 1
ATOM 1521 C CA . LYS B 1 55 ? -12.531 -15.555 -15.727 1 97.25 55 LYS B CA 1
ATOM 1522 C C . LYS B 1 55 ? -12.344 -14.891 -17.094 1 97.25 55 LYS B C 1
ATOM 1524 O O . LYS B 1 55 ? -12.953 -13.852 -17.375 1 97.25 55 LYS B O 1
ATOM 1529 N N . GLY B 1 56 ? -11.586 -15.531 -17.922 1 93.06 56 GLY B N 1
ATOM 1530 C CA . GLY B 1 56 ? -11.203 -14.844 -19.141 1 93.06 56 GLY B CA 1
ATOM 1531 C C . GLY B 1 56 ? -10.352 -13.609 -18.891 1 93.06 56 GLY B C 1
ATOM 1532 O O . GLY B 1 56 ? -9.289 -13.703 -18.281 1 93.06 56 GLY B O 1
ATOM 1533 N N . ASP B 1 57 ? -10.883 -12.43 -19.312 1 93.56 57 ASP B N 1
ATOM 1534 C CA . ASP B 1 57 ? -10.133 -11.195 -19.125 1 93.56 57 ASP B CA 1
ATOM 1535 C C . ASP B 1 57 ? -10.719 -10.359 -17.984 1 93.56 57 ASP B C 1
ATOM 1537 O O . ASP B 1 57 ? -10.312 -9.211 -17.781 1 93.56 57 ASP B O 1
ATOM 1541 N N . LYS B 1 58 ? -11.617 -11.016 -17.344 1 98.62 58 LYS B N 1
ATOM 1542 C CA . LYS B 1 58 ? -12.305 -10.312 -16.266 1 98.62 58 LYS B CA 1
ATOM 1543 C C . LYS B 1 58 ? -12.023 -10.961 -14.906 1 98.62 58 LYS B C 1
ATOM 1545 O O . LYS B 1 58 ? -11.469 -12.055 -14.844 1 98.62 58 LYS B O 1
ATOM 1550 N N . VAL B 1 59 ? -12.328 -10.242 -13.906 1 98.94 59 VAL B N 1
ATOM 1551 C CA . VAL B 1 59 ? -12.164 -10.727 -12.531 1 98.94 59 VAL B CA 1
ATOM 1552 C C . VAL B 1 59 ? -13.484 -10.594 -11.781 1 98.94 59 VAL B C 1
ATOM 1554 O O . VAL B 1 59 ? -14.148 -9.555 -11.844 1 98.94 59 VAL B O 1
ATOM 1557 N N . PHE B 1 60 ? -13.852 -11.633 -11.094 1 98.94 60 PHE B N 1
ATOM 1558 C CA . PHE B 1 60 ? -15.07 -11.648 -10.297 1 98.94 60 PHE B CA 1
ATOM 1559 C C . PHE B 1 60 ? -14.781 -12.125 -8.875 1 98.94 60 PHE B C 1
ATOM 1561 O O . PHE B 1 60 ? -13.945 -13.008 -8.672 1 98.94 60 PHE B O 1
ATOM 1568 N N . ASN B 1 61 ? -15.477 -11.523 -7.902 1 98.88 61 ASN B N 1
ATOM 1569 C CA . ASN B 1 61 ? -15.391 -12.094 -6.559 1 98.88 61 ASN B CA 1
ATOM 1570 C C . ASN B 1 61 ? -16.344 -13.281 -6.391 1 98.88 61 ASN B C 1
ATOM 1572 O O . ASN B 1 61 ? -17.078 -13.625 -7.316 1 98.88 61 ASN B O 1
ATOM 1576 N N . ILE B 1 62 ? -16.297 -13.914 -5.27 1 98.69 62 ILE B N 1
ATOM 1577 C CA . ILE B 1 62 ? -16.984 -15.188 -5.059 1 98.69 62 ILE B CA 1
ATOM 1578 C C . ILE B 1 62 ? -18.5 -14.969 -5.059 1 98.69 62 I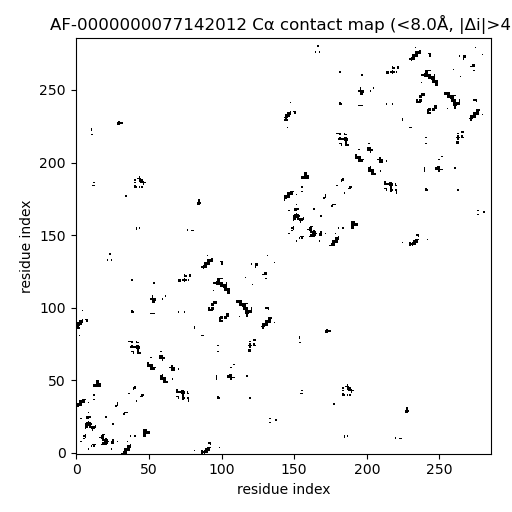LE B C 1
ATOM 1580 O O . ILE B 1 62 ? -19.266 -15.922 -5.199 1 98.69 62 ILE B O 1
ATOM 1584 N N . GLU B 1 63 ? -18.906 -13.742 -4.898 1 98.69 63 GLU B N 1
ATOM 1585 C CA . GLU B 1 63 ? -20.328 -13.438 -4.906 1 98.69 63 GLU B CA 1
ATOM 1586 C C . GLU B 1 63 ? -20.797 -13.008 -6.297 1 98.69 63 GLU B C 1
ATOM 1588 O O . GLU B 1 63 ? -21.938 -12.562 -6.469 1 98.69 63 GLU B O 1
ATOM 1593 N N . GLY B 1 64 ? -19.906 -12.977 -7.207 1 98.38 64 GLY B N 1
ATOM 1594 C CA . GLY B 1 64 ? -20.281 -12.727 -8.586 1 98.38 64 GLY B CA 1
ATOM 1595 C C . GLY B 1 64 ? -20.141 -11.273 -9 1 98.38 64 GLY B C 1
ATOM 1596 O O . GLY B 1 64 ? -20.516 -10.898 -10.109 1 98.38 64 GLY B O 1
ATOM 1597 N N . GLU B 1 65 ? -19.641 -10.414 -8.141 1 98.5 65 GLU B N 1
ATOM 1598 C CA . GLU B 1 65 ? -19.406 -9.016 -8.484 1 98.5 65 GLU B CA 1
ATOM 1599 C C . GLU B 1 65 ? -18.156 -8.859 -9.336 1 98.5 65 GLU B C 1
ATOM 1601 O O . GLU B 1 65 ? -17.109 -9.43 -9.016 1 98.5 65 GLU B O 1
ATOM 1606 N N . GLU B 1 66 ? -18.297 -8.156 -10.438 1 98.81 66 GLU B N 1
ATOM 1607 C CA . GLU B 1 66 ? -17.125 -7.867 -11.266 1 98.81 66 GLU B CA 1
ATOM 1608 C C . GLU B 1 66 ? -16.219 -6.828 -10.609 1 98.81 66 GLU B C 1
ATOM 1610 O O . GLU B 1 66 ? -16.688 -5.738 -10.25 1 98.81 66 GLU B O 1
ATOM 1615 N N . VAL B 1 67 ? -14.945 -7.16 -10.469 1 98.88 67 VAL B N 1
ATOM 1616 C CA . VAL B 1 67 ? -14.008 -6.266 -9.805 1 98.88 67 VAL B CA 1
ATOM 1617 C C . VAL B 1 67 ? -12.789 -6.039 -10.695 1 98.88 67 VAL B C 1
ATOM 1619 O O . VAL B 1 67 ? -11.703 -5.699 -10.211 1 98.88 67 VAL B O 1
ATOM 1622 N N . THR B 1 68 ? -12.914 -6.18 -12 1 98.94 68 THR B N 1
ATOM 1623 C CA . THR B 1 68 ? -11.852 -6.129 -13 1 98.94 68 THR B CA 1
ATOM 1624 C C . THR B 1 68 ? -11.094 -4.805 -12.914 1 98.94 68 THR B C 1
ATOM 1626 O O . THR B 1 68 ? -9.859 -4.789 -12.945 1 98.94 68 THR B O 1
ATOM 1629 N N . GLU B 1 69 ? -11.82 -3.752 -12.82 1 98.81 69 GLU B N 1
ATOM 1630 C CA . GLU B 1 69 ? -11.211 -2.428 -12.883 1 98.81 69 GLU B CA 1
ATOM 1631 C C . GLU B 1 69 ? -10.203 -2.23 -11.75 1 98.81 69 GLU B C 1
ATOM 1633 O O . GLU B 1 69 ? -9.156 -1.61 -11.938 1 98.81 69 GLU B O 1
ATOM 1638 N N . TYR B 1 70 ? -10.484 -2.75 -10.586 1 98.88 70 TYR B N 1
ATOM 1639 C CA . TYR B 1 70 ? -9.594 -2.607 -9.438 1 98.88 70 TYR B CA 1
ATOM 1640 C C . TYR B 1 70 ? -8.281 -3.344 -9.664 1 98.88 70 TYR B C 1
ATOM 1642 O O . TYR B 1 70 ? -7.219 -2.863 -9.273 1 98.88 70 TYR B O 1
ATOM 1650 N N . PHE B 1 71 ? -8.328 -4.488 -10.32 1 98.94 71 PHE B N 1
ATOM 1651 C CA . PHE B 1 71 ? -7.141 -5.297 -10.578 1 98.94 71 PHE B CA 1
ATOM 1652 C C . PHE B 1 71 ? -6.234 -4.621 -11.602 1 98.94 71 PHE B C 1
ATOM 1654 O O . PHE B 1 71 ? -5.012 -4.617 -11.445 1 98.94 71 PHE B O 1
ATOM 1661 N N . TYR B 1 72 ? -6.848 -4.031 -12.57 1 98.88 72 TYR B N 1
ATOM 1662 C CA . TYR B 1 72 ? -6.035 -3.318 -13.547 1 98.88 72 TYR B CA 1
ATOM 1663 C C . TYR B 1 72 ? -5.465 -2.037 -12.953 1 98.88 72 TYR B C 1
ATOM 1665 O O . TYR B 1 72 ? -4.289 -1.721 -13.164 1 98.88 72 TYR B O 1
ATOM 1673 N N . ARG B 1 73 ? -6.266 -1.287 -12.227 1 98.94 73 ARG B N 1
ATOM 1674 C CA . ARG B 1 73 ? -5.754 -0.103 -11.547 1 98.94 73 ARG B CA 1
ATOM 1675 C C . ARG B 1 73 ? -4.57 -0.456 -10.648 1 98.94 73 ARG B C 1
ATOM 1677 O O . ARG B 1 73 ? -3.551 0.238 -10.656 1 98.94 73 ARG B O 1
ATOM 1684 N N . GLY B 1 74 ? -4.77 -1.53 -9.883 1 98.94 74 GLY B N 1
ATOM 1685 C CA . GLY B 1 74 ? -3.699 -2.004 -9.016 1 98.94 74 GLY B CA 1
ATOM 1686 C C . GLY B 1 74 ? -2.443 -2.385 -9.781 1 98.94 74 GLY B C 1
ATOM 1687 O O . GLY B 1 74 ? -1.329 -2.1 -9.336 1 98.94 74 GLY B O 1
ATOM 1688 N N . ALA B 1 75 ? -2.607 -3.023 -10.914 1 98.94 75 ALA B N 1
ATOM 1689 C CA . ALA B 1 75 ? -1.487 -3.439 -11.75 1 98.94 75 ALA B CA 1
ATOM 1690 C C . ALA B 1 75 ? -0.706 -2.23 -12.258 1 98.94 75 ALA B C 1
ATOM 1692 O O . ALA B 1 75 ? 0.527 -2.219 -12.219 1 98.94 75 ALA B O 1
ATOM 1693 N N . TYR B 1 76 ? -1.386 -1.208 -12.68 1 98.94 76 TYR B N 1
ATOM 1694 C CA . TYR B 1 76 ? -0.721 -0.036 -13.234 1 98.94 76 TYR B CA 1
ATOM 1695 C C . TYR B 1 76 ? -0.047 0.783 -12.141 1 98.94 76 TYR B C 1
ATOM 1697 O O . TYR B 1 76 ? 1.016 1.368 -12.359 1 98.94 76 TYR B O 1
ATOM 1705 N N . GLU B 1 77 ? -0.668 0.863 -10.977 1 98.94 77 GLU B N 1
ATOM 1706 C CA . GLU B 1 77 ? 0.016 1.508 -9.859 1 98.94 77 GLU B CA 1
ATOM 1707 C C . GLU B 1 77 ? 1.271 0.737 -9.469 1 98.94 77 GLU B C 1
ATOM 1709 O O . GLU B 1 77 ? 2.287 1.337 -9.109 1 98.94 77 GLU B O 1
ATOM 1714 N N . THR B 1 78 ? 1.152 -0.604 -9.461 1 99 78 THR B N 1
ATOM 1715 C CA . THR B 1 78 ? 2.314 -1.438 -9.18 1 99 78 THR B CA 1
ATOM 1716 C C . THR B 1 78 ? 3.422 -1.186 -10.195 1 99 78 THR B C 1
ATOM 1718 O O . THR B 1 78 ? 4.59 -1.048 -9.828 1 99 78 THR B O 1
ATOM 1721 N N . LEU B 1 79 ? 3.066 -1.129 -11.461 1 98.94 79 LEU B N 1
ATOM 1722 C CA . LEU B 1 79 ? 4.027 -0.828 -12.523 1 98.94 79 LEU B CA 1
ATOM 1723 C C . LEU B 1 79 ? 4.676 0.533 -12.297 1 98.94 79 LEU B C 1
ATOM 1725 O O . LEU B 1 79 ? 5.891 0.677 -12.438 1 98.94 79 LEU B O 1
ATOM 1729 N N . LYS B 1 80 ? 3.857 1.522 -11.977 1 98.94 80 LYS B N 1
ATOM 1730 C CA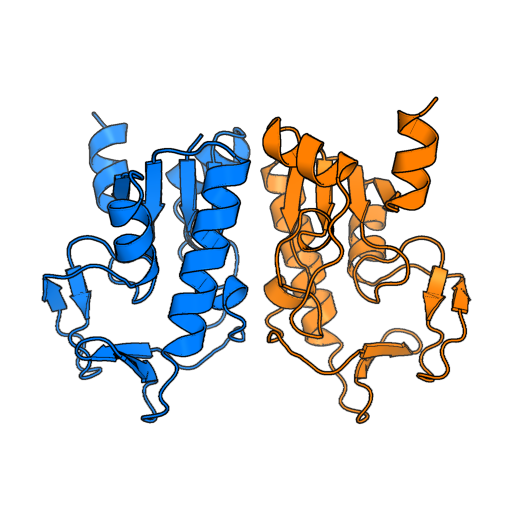 . LYS B 1 80 ? 4.359 2.859 -11.672 1 98.94 80 LYS B CA 1
ATOM 1731 C C . LYS B 1 80 ? 5.422 2.812 -10.578 1 98.94 80 LYS B C 1
ATOM 1733 O O . LYS B 1 80 ? 6.488 3.42 -10.719 1 98.94 80 LYS B O 1
ATOM 1738 N N . ILE B 1 81 ? 5.156 2.068 -9.523 1 98.94 81 ILE B N 1
ATOM 1739 C CA . ILE B 1 81 ? 6.078 1.937 -8.398 1 98.94 81 ILE B CA 1
ATOM 1740 C C . ILE B 1 81 ? 7.352 1.225 -8.852 1 98.94 81 ILE B C 1
ATOM 1742 O O . ILE B 1 81 ? 8.461 1.661 -8.539 1 98.94 81 ILE B O 1
ATOM 1746 N N . ALA B 1 82 ? 7.223 0.158 -9.586 1 98.94 82 ALA B N 1
ATOM 1747 C CA . ALA B 1 82 ? 8.383 -0.57 -10.102 1 98.94 82 ALA B CA 1
ATOM 1748 C C . ALA B 1 82 ? 9.273 0.342 -10.938 1 98.94 82 ALA B C 1
ATOM 1750 O O . ALA B 1 82 ? 10.5 0.305 -10.812 1 98.94 82 ALA B O 1
ATOM 1751 N N . LYS B 1 83 ? 8.664 1.12 -11.742 1 98.81 83 LYS B N 1
ATOM 1752 C CA . LYS B 1 83 ? 9.422 2.031 -12.594 1 98.81 83 LYS B CA 1
ATOM 1753 C C . LYS B 1 83 ? 10.141 3.092 -11.766 1 98.81 83 LYS B C 1
ATOM 1755 O O . LYS B 1 83 ? 11.297 3.426 -12.039 1 98.81 83 LYS B O 1
ATOM 1760 N N . MET B 1 84 ? 9.469 3.67 -10.766 1 98.75 84 MET B N 1
ATOM 1761 C CA . MET B 1 84 ? 10.086 4.668 -9.898 1 98.75 84 MET B CA 1
ATOM 1762 C C . MET B 1 84 ? 11.375 4.137 -9.281 1 98.75 84 MET B C 1
ATOM 1764 O O . MET B 1 84 ? 12.375 4.855 -9.203 1 98.75 84 MET B O 1
ATOM 1768 N N . TYR B 1 85 ? 11.336 2.852 -8.898 1 98.62 85 TYR B N 1
ATOM 1769 C CA . TYR B 1 85 ? 12.477 2.25 -8.227 1 98.62 85 TYR B CA 1
ATOM 1770 C C . TYR B 1 85 ? 13.422 1.593 -9.234 1 98.62 85 TYR B C 1
ATOM 1772 O O . TYR B 1 85 ? 14.438 1.017 -8.852 1 98.62 85 TYR B O 1
ATOM 1780 N N . LYS B 1 86 ? 13.094 1.603 -10.516 1 98.44 86 LYS B N 1
ATOM 1781 C CA . LYS B 1 86 ? 13.875 0.995 -11.586 1 98.44 86 LYS B CA 1
ATOM 1782 C C . LYS B 1 86 ? 14.039 -0.506 -11.367 1 98.44 86 LYS B C 1
ATOM 1784 O O . LYS B 1 86 ? 15.125 -1.053 -11.555 1 98.44 86 LYS B O 1
ATOM 1789 N N . ILE B 1 87 ? 13.008 -1.118 -10.945 1 98.75 87 ILE B N 1
ATOM 1790 C CA . ILE B 1 87 ? 13.023 -2.541 -10.617 1 98.75 87 ILE B CA 1
ATOM 1791 C C . ILE B 1 87 ? 12.789 -3.359 -11.891 1 98.75 87 ILE B C 1
ATOM 1793 O O . ILE B 1 87 ? 11.93 -3.016 -12.711 1 98.75 87 ILE B O 1
ATOM 1797 N N . LYS B 1 88 ? 13.531 -4.512 -11.93 1 98.69 88 LYS B N 1
ATOM 1798 C CA . LYS B 1 88 ? 13.43 -5.348 -13.125 1 98.69 88 LYS B CA 1
ATOM 1799 C C . LYS B 1 88 ? 12.938 -6.75 -12.781 1 98.69 88 LYS B C 1
ATOM 1801 O O . LYS B 1 88 ? 12.625 -7.543 -13.672 1 98.69 88 LYS B O 1
ATOM 1806 N N . GLU B 1 89 ? 12.82 -7.082 -11.492 1 98.75 89 GLU B N 1
ATOM 1807 C CA . GLU B 1 89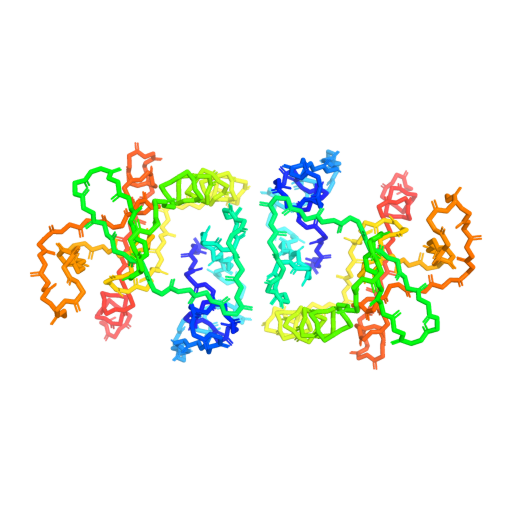 ? 12.414 -8.414 -11.055 1 98.75 89 GLU B CA 1
ATOM 1808 C C . GLU B 1 89 ? 11.438 -8.336 -9.891 1 98.75 89 GLU B C 1
ATOM 1810 O O . GLU B 1 89 ? 11.609 -7.52 -8.984 1 98.75 89 GLU B O 1
ATOM 1815 N N . ALA B 1 90 ? 10.469 -9.227 -9.961 1 98.94 90 ALA B N 1
ATOM 1816 C CA . ALA B 1 90 ? 9.492 -9.305 -8.867 1 98.94 90 ALA B CA 1
ATOM 1817 C C . ALA B 1 90 ? 9.391 -10.727 -8.328 1 98.94 90 ALA B C 1
ATOM 1819 O O . ALA B 1 90 ? 9.547 -11.695 -9.07 1 98.94 90 ALA B O 1
ATOM 1820 N N . ILE B 1 91 ? 9.172 -10.836 -7.023 1 98.94 91 ILE B N 1
ATOM 1821 C CA . ILE B 1 91 ? 8.82 -12.07 -6.328 1 98.94 91 ILE B CA 1
ATOM 1822 C C . ILE B 1 91 ? 7.395 -11.969 -5.785 1 98.94 91 ILE B C 1
ATOM 1824 O O . ILE B 1 91 ? 7.145 -11.266 -4.801 1 98.94 91 ILE B O 1
ATOM 1828 N N . PHE B 1 92 ? 6.48 -12.695 -6.414 1 98.94 92 PHE B N 1
ATOM 1829 C CA . PHE B 1 92 ? 5.059 -12.484 -6.164 1 98.94 92 PHE B CA 1
ATOM 1830 C C . PHE B 1 92 ? 4.414 -13.75 -5.602 1 98.94 92 PHE B C 1
ATOM 1832 O O . PHE B 1 92 ? 4.93 -14.852 -5.789 1 98.94 92 PHE B O 1
ATOM 1839 N N . LYS B 1 93 ? 3.338 -13.562 -4.852 1 98.94 93 LYS B N 1
ATOM 1840 C CA . LYS B 1 93 ? 2.594 -14.648 -4.223 1 98.94 93 LYS B CA 1
ATOM 1841 C C . LYS B 1 93 ? 1.976 -15.57 -5.273 1 98.94 93 LYS B C 1
ATOM 1843 O O . LYS B 1 93 ? 1.153 -15.133 -6.082 1 98.94 93 LYS B O 1
ATOM 1848 N N . ALA B 1 94 ? 2.268 -16.859 -5.242 1 98.81 94 ALA B N 1
ATOM 1849 C CA . ALA B 1 94 ? 1.772 -17.859 -6.184 1 98.81 94 ALA B CA 1
ATOM 1850 C C . ALA B 1 94 ? 0.248 -17.938 -6.156 1 98.81 94 ALA B C 1
ATOM 1852 O O . ALA B 1 94 ? -0.37 -17.719 -5.109 1 98.81 94 ALA B O 1
ATOM 1853 N N . LYS B 1 95 ? -0.363 -18.156 -7.355 1 98.75 95 LYS B N 1
ATOM 1854 C CA . LYS B 1 95 ? -1.76 -18.516 -7.578 1 98.75 95 LYS B CA 1
ATOM 1855 C C . LYS B 1 95 ? -2.676 -17.312 -7.387 1 98.75 95 LYS B C 1
ATOM 1857 O O . LYS B 1 95 ? -3.877 -17.391 -7.66 1 98.75 95 LYS B O 1
ATOM 1862 N N . SER B 1 96 ? -2.193 -16.188 -6.922 1 98.81 96 SER B N 1
ATOM 1863 C CA . SER B 1 96 ? -2.955 -14.969 -6.703 1 98.81 96 SER B CA 1
ATOM 1864 C C . SER B 1 96 ? -3.557 -14.453 -8 1 98.81 96 SER B C 1
ATOM 1866 O O . SER B 1 96 ? -2.904 -14.484 -9.047 1 98.81 96 SER B O 1
ATOM 1868 N N . PRO B 1 97 ? -4.762 -13.883 -7.957 1 98.94 97 PRO B N 1
ATOM 1869 C CA . PRO B 1 97 ? -5.332 -13.305 -9.18 1 98.94 97 PRO B CA 1
ATOM 1870 C C . PRO B 1 97 ? -4.609 -12.039 -9.633 1 98.94 97 PRO B C 1
ATOM 1872 O O . PRO B 1 97 ? -4.789 -11.594 -10.766 1 98.94 97 PRO B O 1
ATOM 1875 N N . SER B 1 98 ? -3.834 -11.422 -8.828 1 98.94 98 SER B N 1
ATOM 1876 C CA . SER B 1 98 ? -3.021 -10.266 -9.195 1 98.94 98 SER B CA 1
ATOM 1877 C C . SER B 1 98 ? -1.577 -10.672 -9.469 1 98.94 98 SER B C 1
ATOM 1879 O O . SER B 1 98 ? -1.039 -10.391 -10.539 1 98.94 98 SER B O 1
ATOM 1881 N N . CYS B 1 99 ? -1.044 -11.461 -8.625 1 98.94 99 CYS B N 1
ATOM 1882 C CA . CYS B 1 99 ? 0.4 -11.648 -8.547 1 98.94 99 CYS B CA 1
ATOM 1883 C C . CYS B 1 99 ? 0.8 -13.031 -9.047 1 98.94 99 CYS B C 1
ATOM 1885 O O . CYS B 1 99 ? 1.987 -13.312 -9.219 1 98.94 99 CYS B O 1
ATOM 1887 N N . GLY B 1 100 ? -0.127 -13.914 -9.242 1 98.88 100 GLY B N 1
ATOM 1888 C CA . GLY B 1 100 ? 0.223 -15.258 -9.664 1 98.88 100 GLY B CA 1
ATOM 1889 C C . GLY B 1 100 ? 1.065 -15.289 -10.93 1 98.88 100 GLY B C 1
ATOM 1890 O O . GLY B 1 100 ? 0.878 -14.461 -11.82 1 98.88 100 GLY B O 1
ATOM 1891 N N . CYS B 1 101 ? 1.911 -16.25 -11.023 1 98.81 101 CYS B N 1
ATOM 1892 C CA . CYS B 1 101 ? 2.791 -16.453 -12.164 1 98.81 101 CYS B CA 1
ATOM 1893 C C . CYS B 1 101 ? 2.828 -17.922 -12.57 1 98.81 101 CYS B C 1
ATOM 1895 O O . CYS B 1 101 ? 3.221 -18.781 -11.773 1 98.81 101 CYS B O 1
ATOM 1897 N N . GLY B 1 102 ? 2.406 -18.281 -13.758 1 98.44 102 GLY B N 1
ATOM 1898 C CA . GLY B 1 102 ? 2.457 -19.625 -14.289 1 98.44 102 GLY B CA 1
ATOM 1899 C C . GLY B 1 102 ? 1.222 -20.438 -13.961 1 98.44 102 GLY B C 1
ATOM 1900 O O . GLY B 1 102 ? 0.853 -21.359 -14.703 1 98.44 102 GLY B O 1
ATOM 1901 N N . GLU B 1 103 ? 0.618 -20.203 -12.82 1 98.62 103 GLU B N 1
ATOM 1902 C CA . GLU B 1 103 ? -0.569 -20.938 -12.383 1 98.62 103 GLU B CA 1
ATOM 1903 C C . GLU B 1 103 ? -1.486 -20.047 -11.555 1 98.62 103 GLU B C 1
ATOM 1905 O O . GLU B 1 103 ? -1.031 -19.359 -10.633 1 98.62 103 GLU B O 1
ATOM 1910 N N . ILE B 1 104 ? -2.805 -20.109 -11.898 1 98.81 104 ILE B N 1
ATOM 1911 C CA . ILE B 1 104 ? -3.816 -19.391 -11.141 1 98.81 104 ILE B CA 1
ATOM 1912 C C . ILE B 1 104 ? -5.078 -20.234 -11.016 1 98.81 104 ILE B C 1
ATOM 1914 O O . ILE B 1 104 ? -5.195 -21.281 -11.664 1 98.81 104 ILE B O 1
ATOM 1918 N N . TYR B 1 105 ? -5.992 -19.844 -10.188 1 98.75 105 TYR B N 1
ATOM 1919 C CA . TYR B 1 105 ? -7.266 -20.547 -10.055 1 98.75 105 TYR B CA 1
ATOM 1920 C C . TYR B 1 105 ? -8.125 -20.344 -11.297 1 98.75 105 TYR B C 1
ATOM 1922 O O . TYR B 1 105 ? -8.023 -19.312 -11.969 1 98.75 105 TYR B O 1
ATOM 1930 N N . ASP B 1 106 ? -9.078 -21.188 -11.508 1 98.44 106 ASP B N 1
ATOM 1931 C CA . ASP B 1 106 ? -9.711 -21.312 -12.82 1 98.44 106 ASP B CA 1
ATOM 1932 C C . ASP B 1 106 ? -10.969 -20.438 -12.906 1 98.44 106 ASP B C 1
ATOM 1934 O O . ASP B 1 106 ? -11.758 -20.562 -13.844 1 98.44 106 ASP B O 1
ATOM 1938 N N . GLY B 1 107 ? -11.25 -19.688 -11.938 1 98.5 107 GLY B N 1
ATOM 1939 C CA . GLY B 1 107 ? -12.367 -18.766 -12.008 1 98.5 107 GLY B CA 1
ATOM 1940 C C . GLY B 1 107 ? -13.672 -19.359 -11.523 1 98.5 107 GLY B 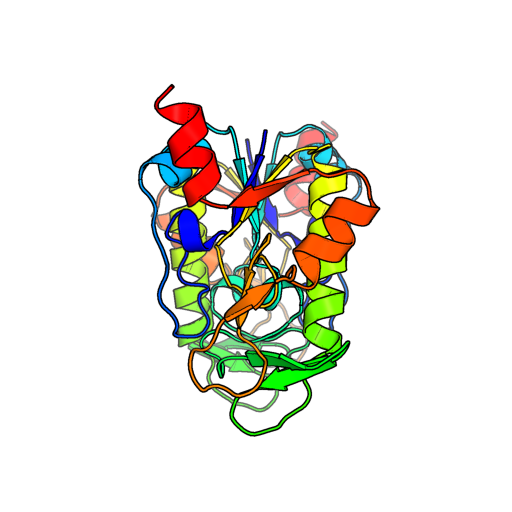C 1
ATOM 1941 O O . GLY B 1 107 ? -14.711 -18.688 -11.531 1 98.5 107 GLY B O 1
ATOM 1942 N N . THR B 1 108 ? -13.648 -20.625 -11.008 1 98.06 108 THR B N 1
ATOM 1943 C CA . THR B 1 108 ? -14.883 -21.281 -10.617 1 98.06 108 THR B CA 1
ATOM 1944 C C . THR B 1 108 ? -15.016 -21.344 -9.102 1 98.06 108 THR B C 1
ATOM 1946 O O . THR B 1 108 ? -16.031 -21.781 -8.57 1 98.06 108 THR B O 1
ATOM 1949 N N . PHE B 1 109 ? -13.992 -20.953 -8.406 1 98.44 109 PHE B N 1
ATOM 1950 C CA . PHE B 1 109 ? -13.93 -20.969 -6.949 1 98.44 109 PHE B CA 1
ATOM 1951 C C . PHE B 1 109 ? -14.016 -22.391 -6.418 1 98.44 109 PHE B C 1
ATOM 1953 O O . PHE B 1 109 ? -14.477 -22.609 -5.297 1 98.44 109 PHE B O 1
ATOM 1960 N N . SER B 1 110 ? -13.508 -23.375 -7.25 1 98.19 110 SER B N 1
ATOM 1961 C CA . SER B 1 110 ? -13.531 -24.781 -6.859 1 98.19 110 SER B CA 1
ATOM 1962 C C . SER B 1 110 ? -12.172 -25.234 -6.348 1 98.19 110 SER B C 1
ATOM 1964 O O . SER B 1 110 ? -12.023 -26.375 -5.891 1 98.19 110 SER B O 1
ATOM 1966 N N . GLY B 1 111 ? -11.203 -24.328 -6.469 1 98.12 111 GLY B N 1
ATOM 1967 C CA . GLY B 1 111 ? -9.859 -24.672 -6.035 1 98.12 111 GLY B CA 1
ATOM 1968 C C . GLY B 1 111 ? -9.008 -25.266 -7.145 1 98.12 111 GLY B C 1
ATOM 1969 O O . GLY B 1 111 ? -7.832 -25.562 -6.941 1 98.12 111 GLY B O 1
ATOM 1970 N N . ASN B 1 112 ? -9.57 -25.375 -8.32 1 98.25 112 ASN B N 1
ATOM 1971 C CA . ASN B 1 112 ? -8.828 -25.906 -9.453 1 98.25 112 ASN B CA 1
ATOM 1972 C C . ASN B 1 112 ? -7.871 -24.859 -10.039 1 98.25 112 ASN B C 1
ATOM 1974 O O . ASN B 1 112 ? -8.211 -23.688 -10.109 1 98.25 112 ASN B O 1
ATOM 1978 N N . LEU B 1 113 ? -6.758 -25.391 -10.484 1 98.56 113 LEU B N 1
ATOM 1979 C CA . LEU B 1 113 ? -5.734 -24.5 -11.039 1 98.56 113 LEU B CA 1
ATOM 1980 C C . LEU B 1 113 ? -5.625 -24.688 -12.547 1 98.56 113 LEU B C 1
ATOM 1982 O O . LEU B 1 113 ? -5.887 -25.766 -13.07 1 98.56 113 LEU B O 1
ATOM 1986 N N . ILE B 1 114 ? -5.297 -23.625 -13.234 1 98.5 114 ILE B N 1
ATOM 1987 C CA . ILE B 1 114 ? -4.992 -23.625 -14.656 1 98.5 114 ILE B CA 1
ATOM 1988 C C . ILE B 1 114 ? -3.725 -22.812 -14.914 1 98.5 114 ILE B C 1
ATOM 1990 O O . ILE B 1 114 ? -3.297 -22.031 -14.055 1 98.5 114 ILE B O 1
ATOM 1994 N N . ASP B 1 115 ? -3.135 -23.094 -16.109 1 98.31 115 ASP B N 1
ATOM 1995 C CA . ASP B 1 115 ? -2.018 -22.234 -16.516 1 98.31 115 ASP B CA 1
ATOM 1996 C C . ASP B 1 115 ? -2.469 -20.797 -16.703 1 98.31 115 ASP B C 1
ATOM 1998 O O . ASP B 1 115 ? -3.535 -20.531 -17.25 1 98.31 115 ASP B O 1
ATOM 2002 N N . GLY B 1 116 ? -1.694 -19.859 -16.141 1 98.25 116 GLY B N 1
ATOM 2003 C CA . GLY B 1 116 ? -2.006 -18.453 -16.328 1 98.25 116 GLY B CA 1
ATOM 2004 C C . GLY B 1 116 ? -1.271 -17.547 -15.352 1 98.25 116 GLY B C 1
ATOM 2005 O O . GLY B 1 116 ? -0.718 -18.016 -14.352 1 98.25 116 GLY B O 1
ATOM 2006 N N . ASP B 1 117 ? -1.263 -16.328 -15.711 1 98.81 117 ASP B N 1
ATOM 2007 C CA . ASP B 1 117 ? -0.684 -15.281 -14.867 1 98.81 117 ASP B CA 1
ATOM 2008 C C . ASP B 1 117 ? -1.771 -14.383 -14.281 1 98.81 117 ASP B C 1
ATOM 2010 O O . ASP B 1 117 ? -2.814 -14.172 -14.906 1 98.81 117 ASP B O 1
ATOM 2014 N N . GLY B 1 118 ? -1.531 -13.898 -13.055 1 98.88 118 GLY B N 1
ATOM 2015 C CA . GLY B 1 118 ? -2.385 -12.836 -12.539 1 98.88 118 GLY B CA 1
ATOM 2016 C C . GLY B 1 118 ? -2.318 -11.562 -13.367 1 98.88 118 GLY B C 1
ATOM 2017 O O . GLY B 1 118 ? -1.405 -11.391 -14.172 1 98.88 118 GLY B O 1
ATOM 2018 N N . ILE B 1 119 ? -3.234 -10.648 -13.109 1 98.94 119 ILE B N 1
ATOM 2019 C CA . ILE B 1 119 ? -3.371 -9.445 -13.914 1 98.94 119 ILE B CA 1
ATOM 2020 C C . ILE B 1 119 ? -2.117 -8.586 -13.773 1 98.94 119 ILE B C 1
ATOM 2022 O O . ILE B 1 119 ? -1.571 -8.102 -14.766 1 98.94 119 ILE B O 1
ATOM 2026 N N . THR B 1 120 ? -1.646 -8.312 -12.562 1 98.94 120 THR B N 1
ATOM 2027 C CA . THR B 1 120 ? -0.459 -7.492 -12.328 1 98.94 120 THR B CA 1
ATOM 2028 C C . THR B 1 120 ? 0.77 -8.133 -12.969 1 98.94 120 THR B C 1
ATOM 2030 O O . THR B 1 120 ? 1.565 -7.449 -13.617 1 98.94 120 THR B O 1
ATOM 2033 N N . THR B 1 121 ? 0.891 -9.438 -12.766 1 98.94 121 THR B N 1
ATOM 2034 C CA . THR B 1 121 ? 1.997 -10.18 -13.367 1 98.94 121 THR B CA 1
ATOM 2035 C C . THR B 1 121 ? 2.006 -10 -14.883 1 98.94 121 THR B C 1
ATOM 2037 O O . THR B 1 121 ? 3.049 -9.711 -15.469 1 98.94 121 THR B O 1
ATOM 2040 N N . ARG B 1 122 ? 0.852 -10.156 -15.523 1 98.88 122 ARG B N 1
ATOM 2041 C CA . ARG B 1 122 ? 0.748 -9.969 -16.969 1 98.88 122 ARG B CA 1
ATOM 2042 C C . ARG B 1 122 ? 1.262 -8.594 -17.375 1 98.88 122 ARG B C 1
ATOM 2044 O O . ARG B 1 122 ? 2.051 -8.484 -18.328 1 98.88 122 ARG B O 1
ATOM 2051 N N . ILE B 1 123 ? 0.85 -7.613 -16.734 1 98.88 123 ILE B N 1
ATOM 2052 C CA . ILE B 1 123 ? 1.185 -6.234 -17.078 1 98.88 123 ILE B CA 1
ATOM 2053 C C . ILE B 1 123 ? 2.678 -5.996 -16.859 1 98.88 123 ILE B C 1
ATOM 2055 O O . ILE B 1 123 ? 3.344 -5.379 -17.688 1 98.88 123 ILE B O 1
ATOM 2059 N N . LEU B 1 124 ? 3.234 -6.469 -15.719 1 98.94 124 LEU B N 1
ATOM 2060 C CA . LEU B 1 124 ? 4.656 -6.289 -15.438 1 98.94 124 LEU B CA 1
ATOM 2061 C C . LEU B 1 124 ? 5.508 -6.98 -16.5 1 98.94 124 LEU B C 1
ATOM 2063 O O . LEU B 1 124 ? 6.453 -6.391 -17.016 1 98.94 124 LEU B O 1
ATOM 2067 N N . LYS B 1 125 ? 5.156 -8.242 -16.844 1 98.94 125 LYS B N 1
ATOM 2068 C CA . LYS B 1 125 ? 5.906 -8.977 -17.859 1 98.94 125 LYS B CA 1
ATOM 2069 C C . LYS B 1 125 ? 5.875 -8.25 -19.203 1 98.94 125 LYS B C 1
ATOM 2071 O O . LYS B 1 125 ? 6.898 -8.141 -19.875 1 98.94 125 LYS B O 1
ATOM 2076 N N . LYS B 1 126 ? 4.734 -7.777 -19.562 1 98.81 126 LYS B N 1
ATOM 2077 C CA . LYS B 1 126 ? 4.578 -7.039 -20.812 1 98.81 126 LYS B CA 1
ATOM 2078 C C . LYS B 1 126 ? 5.453 -5.785 -20.812 1 98.81 126 LYS B C 1
ATOM 2080 O O . LYS B 1 126 ? 5.766 -5.25 -21.891 1 98.81 126 LYS B O 1
ATOM 2085 N N . ASN B 1 127 ? 5.832 -5.32 -19.703 1 98.81 127 ASN B N 1
ATOM 2086 C CA . ASN B 1 127 ? 6.625 -4.102 -19.594 1 98.81 127 ASN B CA 1
ATOM 2087 C C . ASN B 1 127 ? 8.07 -4.41 -19.203 1 98.81 127 ASN B C 1
ATOM 2089 O O . ASN B 1 127 ? 8.758 -3.551 -18.656 1 98.81 127 ASN B O 1
ATOM 2093 N N . GLY B 1 128 ? 8.508 -5.59 -19.344 1 98.75 128 GLY B N 1
ATOM 2094 C CA . GLY B 1 128 ? 9.914 -5.938 -19.266 1 98.75 128 GLY B CA 1
ATOM 2095 C C . GLY B 1 128 ? 10.359 -6.289 -17.859 1 98.75 128 GLY B C 1
ATOM 2096 O O . GLY B 1 128 ? 11.555 -6.312 -17.562 1 98.75 128 GLY B O 1
ATOM 2097 N N . ILE B 1 129 ? 9.484 -6.512 -16.984 1 98.94 129 ILE B N 1
ATOM 2098 C CA . ILE B 1 129 ? 9.812 -6.906 -15.625 1 98.94 129 ILE B CA 1
ATOM 2099 C C . ILE B 1 129 ? 9.586 -8.406 -15.453 1 98.94 129 ILE B C 1
ATOM 2101 O O . ILE B 1 129 ? 8.492 -8.906 -15.727 1 98.94 129 ILE B O 1
ATOM 2105 N N . SER B 1 130 ? 10.594 -9.109 -15.055 1 98.81 130 SER B N 1
ATOM 2106 C CA . SER B 1 130 ? 10.461 -10.547 -14.82 1 98.81 130 SER B CA 1
ATOM 2107 C C . SER B 1 130 ? 9.742 -10.828 -13.508 1 98.81 130 SER B C 1
ATOM 2109 O O . SER B 1 130 ? 9.898 -10.078 -12.539 1 98.81 130 SER B O 1
ATOM 2111 N N . VAL B 1 131 ? 9 -11.875 -13.492 1 98.88 131 VAL B N 1
ATOM 2112 C CA . VAL B 1 131 ? 8.242 -12.227 -12.297 1 98.88 131 VAL B CA 1
ATOM 2113 C C . VAL B 1 131 ? 8.469 -13.703 -11.953 1 98.88 131 VAL B C 1
ATOM 2115 O O . VAL B 1 131 ? 8.422 -14.562 -12.836 1 98.88 131 VAL B O 1
ATOM 2118 N N . MET B 1 132 ? 8.75 -13.969 -10.742 1 98.75 132 MET B N 1
ATOM 2119 C CA . MET B 1 132 ? 8.812 -15.328 -10.211 1 98.75 132 MET B CA 1
ATOM 2120 C C . MET B 1 132 ? 7.973 -15.453 -8.945 1 98.75 132 MET B C 1
ATOM 2122 O O . MET B 1 132 ? 7.641 -14.445 -8.312 1 98.75 132 MET B O 1
ATOM 2126 N N . THR B 1 133 ? 7.59 -16.688 -8.555 1 98.69 133 THR B N 1
ATOM 2127 C CA . THR B 1 133 ? 6.859 -16.906 -7.309 1 98.69 133 THR B CA 1
ATOM 2128 C C . THR B 1 133 ? 7.82 -17.125 -6.145 1 98.69 133 THR B C 1
ATOM 2130 O O . THR B 1 133 ? 9.031 -17.234 -6.348 1 98.69 133 THR B O 1
ATOM 2133 N N . GLU B 1 134 ? 7.223 -17.141 -4.938 1 98.38 134 GLU B N 1
ATOM 2134 C CA . GLU B 1 134 ? 8.031 -17.438 -3.76 1 98.38 134 GLU B CA 1
ATOM 2135 C C . GLU B 1 134 ? 8.648 -18.828 -3.84 1 98.38 134 GLU B C 1
ATOM 2137 O O . GLU B 1 134 ? 9.719 -19.078 -3.283 1 98.38 134 GLU B O 1
ATOM 2142 N N . HIS B 1 135 ? 7.992 -19.75 -4.586 1 97.38 135 HIS B N 1
ATOM 2143 C CA . HIS B 1 135 ? 8.516 -21.094 -4.754 1 97.38 135 HIS B CA 1
ATOM 2144 C C . HIS B 1 135 ? 9.742 -21.094 -5.668 1 97.38 135 HIS B C 1
ATOM 2146 O O . HIS B 1 135 ? 10.734 -21.781 -5.383 1 97.38 135 HIS B O 1
ATOM 2152 N N . ASP B 1 136 ? 9.617 -20.359 -6.703 1 96.5 136 ASP B N 1
ATOM 2153 C CA . ASP B 1 136 ? 10.742 -20.219 -7.625 1 96.5 136 ASP B CA 1
ATOM 2154 C C . ASP B 1 136 ? 11.938 -19.562 -6.934 1 96.5 136 ASP B C 1
ATOM 2156 O O . ASP B 1 136 ? 13.078 -20 -7.129 1 96.5 136 ASP B O 1
ATOM 2160 N N . PHE B 1 137 ? 11.695 -18.484 -6.215 1 95.56 137 PHE B N 1
ATOM 2161 C CA . PHE B 1 137 ? 12.75 -17.781 -5.488 1 95.56 137 PHE B CA 1
ATOM 2162 C C . PHE B 1 137 ? 13.484 -18.734 -4.551 1 95.56 137 PHE B C 1
ATOM 2164 O O . PHE B 1 137 ? 14.719 -18.703 -4.48 1 95.56 137 PHE B O 1
ATOM 2171 N N . TYR B 1 138 ? 12.711 -19.562 -3.781 1 91.06 138 TYR B N 1
ATOM 2172 C CA . TYR B 1 138 ? 13.289 -20.547 -2.865 1 91.06 138 TYR B CA 1
ATOM 2173 C C . TYR B 1 138 ? 14.219 -21.5 -3.604 1 91.06 138 TYR B C 1
ATOM 2175 O O . TYR B 1 138 ? 15.312 -21.797 -3.117 1 91.06 138 TYR B O 1
ATOM 2183 N N . ARG B 1 139 ? 13.859 -21.922 -4.734 1 90.81 139 ARG B N 1
ATOM 2184 C CA . ARG B 1 139 ? 14.672 -22.844 -5.523 1 90.81 139 ARG B CA 1
ATOM 2185 C C . ARG B 1 139 ? 15.945 -22.172 -6.016 1 90.81 139 ARG B C 1
ATOM 2187 O O . ARG B 1 139 ? 17.016 -22.797 -6.062 1 90.81 139 ARG B O 1
ATOM 2194 N N . LYS B 1 140 ? 15.875 -20.984 -6.367 1 86.12 140 LYS B N 1
ATOM 2195 C CA . LYS B 1 140 ? 17.031 -20.219 -6.855 1 86.12 140 LYS B CA 1
ATOM 2196 C C . LYS B 1 140 ? 17.984 -19.875 -5.719 1 86.12 140 LYS B C 1
ATOM 2198 O O . LYS B 1 140 ? 19.203 -19.859 -5.906 1 86.12 140 LYS B O 1
ATOM 2203 N N . TYR B 1 141 ? 17.484 -19.391 -4.566 1 75.19 141 TYR B N 1
ATOM 2204 C CA . TYR B 1 141 ? 18.266 -18.922 -3.434 1 75.19 141 TYR B CA 1
ATOM 2205 C C . TYR B 1 141 ? 18.938 -20.078 -2.713 1 75.19 141 TYR B C 1
ATOM 2207 O O . TYR B 1 141 ? 20.016 -19.906 -2.139 1 75.19 141 TYR B O 1
ATOM 2215 N N . LYS B 1 142 ? 18.359 -21.219 -2.582 1 68.19 142 LYS B N 1
ATOM 2216 C CA . LYS B 1 142 ? 18.969 -22.391 -1.97 1 68.19 142 LYS B CA 1
ATOM 2217 C C . LYS B 1 142 ? 19.953 -23.062 -2.918 1 68.19 142 LYS B C 1
ATOM 2219 O O . LYS B 1 142 ? 20.734 -23.922 -2.506 1 68.19 142 LYS B O 1
ATOM 2224 N N . LYS B 1 143 ? 20.016 -22.656 -4.102 1 55.75 143 LYS B N 1
ATOM 2225 C CA . LYS B 1 143 ? 21.109 -23.156 -4.906 1 55.75 143 LYS B CA 1
ATOM 2226 C C . LYS B 1 143 ? 22.391 -22.359 -4.656 1 55.75 143 LYS B C 1
ATOM 2228 O O . LYS B 1 143 ? 22.359 -21.141 -4.543 1 55.75 143 LYS B O 1
#

Organism: Thermoanaerobacter italicus (strain DSM 9252 / Ab9) (NCBI:txid580331)

Foldseek 3Di:
DAEEEQLCLFDQQELARGGNHDPVVVVCVVVVNYDYADLLVQLPHDPNHAAWFDDPQWIAGPVGDTPRSSLLSSLVVSVVVCVVVVAQEYAYADQHLRQHAQKHAHGNPPPDIDGDGHPSQVSSVVVRHYYDYPVVVVVVVVD/DAEEEQLCLFDQQELARGGNHDPVVVVCVVVVNYDYADLLVQLPHDPNHAAWFDDPQWIAGPVGDTPRSSLLSSLVVSVVVCVVVVAQEYAYADQHLRQHAQKHAHGNPPPDIDGDGHPSQVSSVVVRHYYDYPVVVVVVVVD

Secondary structure (DSSP, 8-state):
-EEEEGGGGT-S-STTS-----HHHHHHHHTT-EEEE-HHHHTT--SS---EEEETTEEEETTS-B-HHHHHHHHHHHHHHHHHTT--EEEE-TB-TTT--SEEE-SSSSS-EEE---HHHHHHHHTT-EEEEHHHHHHHH--/-EEEEGGGGT-S-STTS-----HHHHHHHHTT-EEEE-HHHHTT--SS---EEEETTEEEETTS-B-HHHHHHHHHHHHHHHHHTT--EEEE-TB-TTT--SEEE-SSSSS-EEE---HHHHHHHHTT-EEEEHHHHHHHH--

Sequence (286 aa):
MYLVSACLAGVNCKYDGGNNENKEIKKLVEEGKAILVCPEQLGGLPTPRLPSEIKGDKVFNIEGEEVTEYFYRGAYETLKIAKMYKIKEAIFKAKSPSCGCGEIYDGTFSGNLIDGDGITTRILKKNGISVMTEHDFYRKYKKMYLVSACLAGVNCKYDGGNNENKEIKKLVEEGKAILVCPEQLGGLPTPRLPSEIKGDKVFNIEGEEVTEYFYRGAYETLKIAKMYKIKEAIFKAKSPSCGCGEIYDGTFSGNLIDGDGITTRILKKNGISVMTEHDFYRKYKK

Radius of gyration: 18.51 Å; Cα contacts (8 Å, |Δi|>4): 690; chains: 2; bounding box: 42×51×41 Å